Protein AF-A0A940BLK2-F1 (afdb_monomer_lite)

Secondary structure (DSSP, 8-state):
--------HHHHHHHHHHHHHHHHHHHHHHHHHHHHHHHHHHHH--S---HHHHHHHHHHHHHHHHHHHHHHHHHHHHHHHHHHHHHHHHHHHHHHHHHHHHHHHHHHHHHHHHHHHHHHHHHHHHHHHHHHHHHHHHHHHHS-TTS------SS--GGGS-HHHHHHHHHHHHHHHHT----HHHHHHHHTTHHHHHHHHHHHH-TTTEEEEEETTEEEEEEE-TTTSPPHHHHHHHHHHTTTTTHHHHHHHHHHHT-----

Foldseek 3Di:
DDDPPPDPPVVVVVVVVVVVVVVVVVVVVVVVVVVVVVVVVVVVCPDDDDPVNVVVVVVVVVVVVVVVVVVVVVVVVVVVVVVVVVVVVVVVVVVVVVVVVVVVVVVVVVVVVVVVVVVVVVVVVVVVVVVVVVVVVVVCVVVDVPPPPPVPDQADDPVVDDLLLLLLLLQQLLLQVLVHWRPCVLNCVQPNCVSVVSLVVCCVVCVQAWDWDDDDPTIGTPHHHCVRYPHNVVSVVVCVVVPPRCVVSVVVSCVVSVPPPDD

Structure (mmCIF, N/CA/C/O backbone):
data_AF-A0A940BLK2-F1
#
_entry.id   AF-A0A940BLK2-F1
#
loop_
_atom_site.group_PDB
_atom_site.id
_atom_site.type_symbol
_atom_site.label_atom_id
_atom_site.label_alt_id
_atom_site.label_comp_id
_atom_site.label_asym_id
_atom_site.label_entity_id
_atom_site.label_seq_id
_atom_site.pdbx_PDB_ins_code
_atom_site.Cartn_x
_atom_site.Cartn_y
_atom_site.Cartn_z
_atom_site.occupancy
_atom_site.B_iso_or_equiv
_atom_site.auth_seq_id
_atom_site.auth_comp_id
_atom_site.auth_asym_id
_atom_site.auth_atom_id
_atom_site.pdbx_PDB_model_num
ATOM 1 N N . MET A 1 1 ? -12.070 26.290 -15.978 1.00 39.62 1 MET A N 1
ATOM 2 C CA . MET A 1 1 ? -12.573 25.580 -17.169 1.00 39.62 1 MET A CA 1
ATOM 3 C C . MET A 1 1 ? -11.496 25.720 -18.231 1.00 39.62 1 MET A C 1
ATOM 5 O O . MET A 1 1 ? -11.528 26.654 -19.014 1.00 39.62 1 MET A O 1
ATOM 9 N N . GLU A 1 2 ? -10.324 25.126 -18.013 1.00 44.12 2 GLU A N 1
ATOM 10 C CA . GLU A 1 2 ? -10.028 23.698 -18.237 1.00 44.12 2 GLU A CA 1
ATOM 11 C C . GLU A 1 2 ? -10.386 23.263 -19.654 1.00 44.12 2 GLU A C 1
ATOM 13 O O . GLU A 1 2 ? -11.555 23.107 -19.969 1.00 44.12 2 GLU A O 1
ATOM 18 N N . ASP A 1 3 ? -9.347 23.057 -20.461 1.00 43.91 3 ASP A N 1
ATOM 19 C CA . ASP A 1 3 ? -9.253 21.870 -21.306 1.00 43.91 3 ASP A CA 1
ATOM 20 C C . ASP A 1 3 ? -7.768 21.568 -21.564 1.00 43.91 3 ASP A C 1
ATOM 22 O O . ASP A 1 3 ? -7.178 21.883 -22.600 1.00 43.91 3 ASP A O 1
ATOM 26 N N . GLN A 1 4 ? -7.128 20.961 -20.557 1.00 49.16 4 GLN A N 1
ATOM 27 C CA . GLN A 1 4 ? -5.913 20.181 -20.772 1.00 49.16 4 GLN A CA 1
ATOM 28 C C . GLN A 1 4 ? -6.313 18.917 -21.536 1.00 49.16 4 GLN A C 1
ATOM 30 O O . GLN A 1 4 ? -6.746 17.919 -20.963 1.00 49.16 4 GLN A O 1
ATOM 35 N N . LYS A 1 5 ? -6.163 18.962 -22.860 1.00 48.69 5 LYS A N 1
ATOM 36 C CA . LYS A 1 5 ? -6.298 17.789 -23.719 1.00 48.69 5 LYS A CA 1
ATOM 37 C C . LYS A 1 5 ? -5.150 16.828 -23.405 1.00 48.69 5 LYS A C 1
ATOM 39 O O . LYS A 1 5 ? -4.031 17.009 -23.876 1.00 48.69 5 LYS A O 1
ATOM 44 N N . ALA A 1 6 ? -5.432 15.829 -22.573 1.00 49.53 6 ALA A N 1
ATOM 45 C CA . ALA A 1 6 ? -4.514 14.751 -22.242 1.00 49.53 6 ALA A CA 1
ATOM 46 C C . ALA A 1 6 ? -4.117 13.988 -23.518 1.00 49.53 6 ALA A C 1
ATOM 48 O O . ALA A 1 6 ? -4.892 13.198 -24.063 1.00 49.53 6 ALA A O 1
ATOM 49 N N . THR A 1 7 ? -2.904 14.239 -24.012 1.00 54.88 7 THR A N 1
ATOM 50 C CA . THR A 1 7 ? -2.280 13.448 -25.074 1.00 54.88 7 THR A CA 1
ATOM 51 C C . THR A 1 7 ? -2.080 12.031 -24.546 1.00 54.88 7 THR A C 1
ATOM 53 O O . THR A 1 7 ? -1.343 11.813 -23.582 1.00 54.88 7 THR A O 1
ATOM 56 N N . LYS A 1 8 ? -2.786 11.062 -25.137 1.00 55.56 8 LYS A N 1
ATOM 57 C CA . LYS A 1 8 ? -2.719 9.656 -24.733 1.00 55.56 8 LYS A CA 1
ATOM 58 C C . LYS A 1 8 ? -1.271 9.150 -24.873 1.00 55.56 8 LYS A C 1
ATOM 60 O O . LYS A 1 8 ? -0.656 9.360 -25.918 1.00 55.56 8 LYS A O 1
ATOM 65 N N . PRO A 1 9 ? -0.736 8.406 -23.887 1.00 54.09 9 PRO A N 1
ATOM 66 C CA . PRO A 1 9 ? 0.649 7.910 -23.900 1.00 54.09 9 PRO A CA 1
ATOM 67 C C . PRO A 1 9 ? 0.962 6.961 -25.074 1.00 54.09 9 PRO A C 1
ATOM 69 O O . PRO A 1 9 ? 2.124 6.716 -25.386 1.00 54.09 9 PRO A O 1
ATOM 72 N N . ASN A 1 10 ? -0.069 6.461 -25.761 1.00 56.53 10 ASN A N 1
ATOM 73 C CA . ASN A 1 10 ? 0.050 5.545 -26.893 1.00 56.53 10 ASN A CA 1
ATOM 74 C C . ASN A 1 10 ? 0.378 6.229 -28.229 1.00 56.53 10 ASN A C 1
ATOM 76 O O . ASN A 1 10 ? 0.774 5.531 -29.162 1.00 56.53 10 ASN A O 1
ATOM 80 N N . ASP A 1 11 ? 0.217 7.549 -28.340 1.00 58.41 11 ASP A N 1
ATOM 81 C CA . ASP A 1 11 ? 0.476 8.265 -29.597 1.00 58.41 11 ASP A CA 1
ATOM 82 C C . ASP A 1 11 ? 1.979 8.564 -29.751 1.00 58.41 11 ASP A C 1
ATOM 84 O O . ASP A 1 11 ? 2.569 8.258 -30.783 1.00 58.41 11 ASP A O 1
ATOM 88 N N . CYS A 1 12 ? 2.650 8.955 -28.661 1.00 55.97 12 CYS A N 1
ATOM 89 C CA . CYS A 1 12 ? 4.102 9.182 -28.631 1.00 55.97 12 CYS A CA 1
ATOM 90 C C . CYS A 1 12 ? 4.921 7.921 -28.988 1.00 55.97 12 CYS A C 1
ATOM 92 O O . CYS A 1 12 ? 5.907 7.984 -29.723 1.00 55.97 12 CYS A O 1
ATOM 94 N N . VAL A 1 13 ? 4.496 6.740 -28.518 1.00 60.69 13 VAL A N 1
ATOM 95 C CA . VAL A 1 13 ? 5.183 5.467 -28.814 1.00 60.69 13 VAL A CA 1
ATOM 96 C C . VAL A 1 13 ? 5.016 5.062 -30.283 1.00 60.69 13 VAL A C 1
ATOM 98 O O . VAL A 1 13 ? 5.956 4.543 -30.891 1.00 60.69 13 VAL A O 1
ATOM 101 N N . LYS A 1 14 ? 3.843 5.323 -30.875 1.00 60.22 14 LYS A N 1
ATOM 102 C CA . LYS A 1 14 ? 3.586 5.057 -32.297 1.00 60.22 14 LYS A CA 1
ATOM 103 C C . LYS A 1 14 ? 4.424 5.960 -33.193 1.00 60.22 14 LYS A C 1
ATOM 105 O O . LYS A 1 14 ? 4.992 5.459 -34.161 1.00 60.22 14 LYS A O 1
ATOM 110 N N . ASP A 1 15 ? 4.583 7.230 -32.834 1.00 63.38 15 ASP A N 1
ATOM 111 C CA . ASP A 1 15 ? 5.376 8.190 -33.608 1.00 63.38 15 ASP A CA 1
ATOM 112 C C . ASP A 1 15 ? 6.861 7.800 -33.664 1.00 63.38 15 ASP A C 1
ATOM 114 O O . ASP A 1 15 ? 7.472 7.785 -34.736 1.00 63.38 15 ASP A O 1
ATOM 118 N N . VAL A 1 16 ? 7.441 7.370 -32.538 1.00 62.31 16 VAL A N 1
ATOM 119 C CA . VAL A 1 16 ? 8.841 6.906 -32.483 1.00 62.31 16 VAL A CA 1
ATOM 120 C C . VAL A 1 16 ? 9.046 5.625 -33.299 1.00 62.31 16 VAL A C 1
ATOM 122 O O . VAL A 1 16 ? 10.055 5.476 -33.999 1.00 62.31 16 VAL A O 1
ATOM 125 N N . LEU A 1 17 ? 8.086 4.695 -33.247 1.00 62.41 17 LEU A N 1
ATOM 126 C CA . LEU A 1 17 ? 8.144 3.457 -34.024 1.00 62.41 17 LEU A CA 1
ATOM 127 C C . LEU A 1 17 ? 8.005 3.731 -35.531 1.00 62.41 17 LEU A C 1
ATOM 129 O O . LEU A 1 17 ? 8.697 3.111 -36.347 1.00 62.41 17 LEU A O 1
ATOM 133 N N . HIS A 1 18 ? 7.153 4.690 -35.896 1.00 66.50 18 HIS A N 1
ATOM 134 C CA . HIS A 1 18 ? 6.918 5.086 -37.278 1.00 66.50 18 HIS A CA 1
ATOM 135 C C . HIS A 1 18 ? 8.165 5.743 -37.886 1.00 66.50 18 HIS A C 1
ATOM 137 O O . HIS A 1 18 ? 8.602 5.339 -38.962 1.00 66.50 18 HIS A O 1
ATOM 143 N N . ILE A 1 19 ? 8.834 6.647 -37.161 1.00 71.50 19 ILE A N 1
ATOM 144 C CA . ILE A 1 19 ? 10.090 7.281 -37.606 1.00 71.50 19 ILE A CA 1
ATOM 145 C C . ILE A 1 19 ? 11.187 6.236 -37.859 1.00 71.50 19 ILE A C 1
ATOM 147 O O . ILE A 1 19 ? 11.870 6.271 -38.885 1.00 71.50 19 ILE A O 1
ATOM 151 N N . LYS A 1 20 ? 11.341 5.261 -36.953 1.00 73.12 20 LYS A N 1
ATOM 152 C CA . LYS A 1 20 ? 12.364 4.209 -37.079 1.00 73.12 20 LYS A CA 1
ATOM 153 C C . LYS A 1 20 ? 12.099 3.283 -38.272 1.00 73.12 20 LYS A C 1
ATOM 155 O O . LYS A 1 20 ? 13.044 2.823 -38.914 1.00 73.12 20 LYS A O 1
ATOM 160 N N . THR A 1 21 ? 10.827 3.030 -38.575 1.00 78.31 21 THR A N 1
ATOM 161 C CA . THR A 1 21 ? 10.393 2.201 -39.709 1.00 78.31 21 THR A CA 1
ATOM 162 C C . THR A 1 21 ? 10.602 2.928 -41.037 1.00 78.31 21 THR A C 1
ATOM 164 O O . THR A 1 21 ? 11.187 2.361 -41.958 1.00 78.31 21 THR A O 1
ATOM 167 N N . VAL A 1 22 ? 10.230 4.209 -41.103 1.00 81.44 22 VAL A N 1
ATOM 168 C CA . VAL A 1 22 ? 10.444 5.077 -42.270 1.00 81.44 22 VAL A CA 1
ATOM 169 C C . VAL A 1 22 ? 11.941 5.223 -42.579 1.00 81.44 22 VAL A C 1
ATOM 171 O O . VAL A 1 22 ? 12.349 5.063 -43.727 1.00 81.44 22 VAL A O 1
ATOM 174 N N . TYR A 1 23 ? 12.792 5.408 -41.563 1.00 83.81 23 TYR A N 1
ATOM 175 C CA . TYR A 1 23 ? 14.246 5.503 -41.755 1.00 83.81 23 TYR A CA 1
ATOM 176 C C . TYR A 1 23 ? 14.869 4.217 -42.319 1.00 83.81 23 TYR A C 1
ATOM 178 O O . TYR A 1 23 ? 15.659 4.273 -43.263 1.00 83.81 23 TYR A O 1
ATOM 186 N N . ARG A 1 24 ? 14.500 3.042 -41.783 1.00 81.06 24 ARG A N 1
ATOM 187 C CA . ARG A 1 24 ? 14.986 1.755 -42.317 1.00 81.06 24 ARG A CA 1
ATOM 188 C C . ARG A 1 24 ? 14.549 1.547 -43.763 1.00 81.06 24 ARG A C 1
ATOM 190 O O . ARG A 1 24 ? 15.350 1.078 -44.566 1.00 81.06 24 ARG A O 1
ATOM 197 N N . LEU A 1 25 ? 13.312 1.916 -44.092 1.00 84.88 25 LEU A N 1
ATOM 198 C CA . LEU A 1 25 ? 12.783 1.798 -45.447 1.00 84.88 25 LEU A CA 1
ATOM 199 C C . LEU A 1 25 ? 13.547 2.700 -46.430 1.00 84.88 25 LEU A C 1
ATOM 201 O O . LEU A 1 25 ? 13.942 2.237 -47.498 1.00 84.88 25 LEU A O 1
ATOM 205 N N . HIS A 1 26 ? 13.832 3.952 -46.050 1.00 86.81 26 HIS A N 1
ATOM 206 C CA . HIS A 1 26 ? 14.631 4.862 -46.876 1.00 86.81 26 HIS A CA 1
ATOM 207 C C . HIS A 1 26 ? 16.066 4.370 -47.083 1.00 86.81 26 HIS A C 1
ATOM 209 O O . HIS A 1 26 ? 16.572 4.439 -48.200 1.00 86.81 26 HIS A O 1
ATOM 215 N N . LEU A 1 27 ? 16.710 3.825 -46.046 1.00 84.50 27 LEU A N 1
ATOM 216 C CA . LEU A 1 27 ? 18.063 3.277 -46.159 1.00 84.50 27 LEU A CA 1
ATOM 217 C C . LEU A 1 27 ? 18.104 2.088 -47.130 1.00 84.50 27 LEU A C 1
ATOM 219 O O . LEU A 1 27 ? 18.961 2.047 -48.011 1.00 84.50 27 LEU A O 1
ATOM 223 N N . VAL A 1 28 ? 17.147 1.161 -47.023 1.00 90.94 28 VAL A N 1
ATOM 224 C CA . VAL A 1 28 ? 17.034 0.016 -47.943 1.00 90.94 28 VAL A CA 1
ATOM 225 C C . VAL A 1 28 ? 16.798 0.484 -49.382 1.00 90.94 28 VAL A C 1
ATOM 227 O O . VAL A 1 28 ? 17.442 -0.017 -50.301 1.00 90.94 28 VAL A O 1
ATOM 230 N N . TYR A 1 29 ? 15.937 1.484 -49.587 1.00 88.75 29 TYR A N 1
ATOM 231 C CA . TYR A 1 29 ? 15.652 2.030 -50.915 1.00 88.75 29 TYR A CA 1
ATOM 232 C C . TYR A 1 29 ? 16.886 2.678 -51.567 1.00 88.75 29 TYR A C 1
ATOM 234 O O . TYR A 1 29 ? 17.168 2.426 -52.738 1.00 88.75 29 TYR A O 1
ATOM 242 N N . ILE A 1 30 ? 17.669 3.446 -50.800 1.00 89.88 30 ILE A N 1
ATOM 243 C CA . ILE A 1 30 ? 18.919 4.062 -51.277 1.00 89.88 30 ILE A CA 1
ATOM 244 C C . ILE A 1 30 ? 19.935 2.989 -51.692 1.00 89.88 30 ILE A C 1
ATOM 246 O O . ILE A 1 30 ? 20.551 3.106 -52.750 1.00 89.88 30 ILE A O 1
ATOM 250 N N . VAL A 1 31 ? 20.084 1.920 -50.903 1.00 91.44 31 VAL A N 1
ATOM 251 C CA . VAL A 1 31 ? 21.005 0.815 -51.222 1.00 91.44 31 VAL A CA 1
ATOM 252 C C . VAL A 1 31 ? 20.589 0.095 -52.509 1.00 91.44 31 VAL A C 1
ATOM 254 O O . VAL A 1 31 ? 21.440 -0.175 -53.355 1.00 91.44 31 VAL A O 1
ATOM 257 N N . ILE A 1 32 ? 19.290 -0.167 -52.694 1.00 91.12 32 ILE A N 1
ATOM 258 C CA . ILE A 1 32 ? 18.763 -0.807 -53.909 1.00 91.12 32 ILE A CA 1
ATOM 259 C C . ILE A 1 32 ? 19.007 0.075 -55.141 1.00 91.12 32 ILE A C 1
ATOM 261 O O . ILE A 1 32 ? 19.500 -0.424 -56.151 1.00 91.12 32 ILE A O 1
ATOM 265 N N . ILE A 1 33 ? 18.732 1.382 -55.062 1.00 91.31 33 ILE A N 1
ATOM 266 C CA . ILE A 1 33 ? 18.982 2.313 -56.175 1.00 91.31 33 ILE A CA 1
ATOM 267 C C . ILE A 1 33 ? 20.470 2.371 -56.525 1.00 91.31 33 ILE A C 1
ATOM 269 O O . ILE A 1 33 ? 20.818 2.265 -57.701 1.00 91.31 33 ILE A O 1
ATOM 273 N N . CYS A 1 34 ? 21.356 2.492 -55.532 1.00 88.50 34 CYS A N 1
ATOM 274 C CA . CYS A 1 34 ? 22.802 2.471 -55.762 1.00 88.50 34 CYS A CA 1
ATOM 275 C C . CYS A 1 34 ? 23.255 1.169 -56.441 1.00 88.50 34 CYS A C 1
ATOM 277 O O . CYS A 1 34 ? 24.069 1.211 -57.364 1.00 88.50 34 CYS A O 1
ATOM 279 N N . GLY A 1 35 ? 22.698 0.023 -56.033 1.00 89.62 35 GLY A N 1
ATOM 280 C CA . GLY A 1 35 ? 22.955 -1.269 -56.670 1.00 89.62 35 GLY A CA 1
ATOM 281 C C . GLY A 1 35 ? 22.501 -1.315 -58.132 1.00 89.62 35 GLY A C 1
ATOM 282 O O . GLY A 1 35 ? 23.262 -1.749 -58.995 1.00 89.62 35 GLY A O 1
ATOM 283 N N . ILE A 1 36 ? 21.303 -0.805 -58.435 1.00 91.00 36 ILE A N 1
ATOM 284 C CA . ILE A 1 36 ? 20.781 -0.724 -59.810 1.00 91.00 36 ILE A CA 1
ATOM 285 C C . ILE A 1 36 ? 21.672 0.175 -60.676 1.00 91.00 36 ILE A C 1
ATOM 287 O O . ILE A 1 36 ? 22.030 -0.212 -61.784 1.00 91.00 36 ILE A O 1
ATOM 291 N N . ILE A 1 37 ? 22.087 1.342 -60.171 1.00 89.50 37 ILE A N 1
ATOM 292 C CA . ILE A 1 37 ? 22.984 2.260 -60.893 1.00 89.50 37 ILE A CA 1
ATOM 293 C C . ILE A 1 37 ? 24.330 1.585 -61.186 1.00 89.50 37 ILE A C 1
ATOM 295 O O . ILE A 1 37 ? 24.835 1.692 -62.305 1.00 89.50 37 ILE A O 1
ATOM 299 N N . MET A 1 38 ? 24.895 0.852 -60.221 1.00 85.81 38 MET A N 1
ATOM 300 C CA . MET A 1 38 ? 26.142 0.108 -60.412 1.00 85.81 38 MET A CA 1
ATOM 301 C C . MET A 1 38 ? 25.998 -0.945 -61.523 1.00 85.81 38 MET A C 1
ATOM 303 O O . MET A 1 38 ? 26.833 -0.991 -62.425 1.00 85.81 38 MET A O 1
ATOM 307 N N . ILE A 1 39 ? 24.915 -1.730 -61.514 1.00 87.12 39 ILE A N 1
ATOM 308 C CA . ILE A 1 39 ? 24.627 -2.743 -62.545 1.00 87.12 39 ILE A CA 1
ATOM 309 C C . ILE A 1 39 ? 24.447 -2.089 -63.921 1.00 87.12 39 ILE A C 1
ATOM 311 O O . ILE A 1 39 ? 25.067 -2.523 -64.889 1.00 87.12 39 ILE A O 1
ATOM 315 N N . CYS A 1 40 ? 23.672 -1.004 -64.015 1.00 83.19 40 CYS A N 1
ATOM 316 C CA . CYS A 1 40 ? 23.494 -0.257 -65.261 1.00 83.19 40 CYS A CA 1
ATOM 317 C C . CYS A 1 40 ? 24.827 0.281 -65.802 1.00 83.19 40 CYS A C 1
ATOM 319 O O . CYS A 1 40 ? 25.088 0.185 -66.999 1.00 83.19 40 CYS A O 1
ATOM 321 N N . THR A 1 41 ? 25.698 0.795 -64.930 1.00 79.88 41 THR A N 1
ATOM 322 C CA . THR A 1 41 ? 27.024 1.298 -65.324 1.00 79.88 41 THR A CA 1
ATOM 323 C C . THR A 1 41 ? 27.907 0.170 -65.869 1.00 79.88 41 THR A C 1
ATOM 325 O O . THR A 1 41 ? 28.573 0.347 -66.887 1.00 79.88 41 THR A O 1
ATOM 328 N N . LEU A 1 42 ? 27.860 -1.016 -65.252 1.00 77.12 42 LEU A N 1
ATOM 329 C CA . LEU A 1 42 ? 28.578 -2.204 -65.726 1.00 77.12 42 LEU 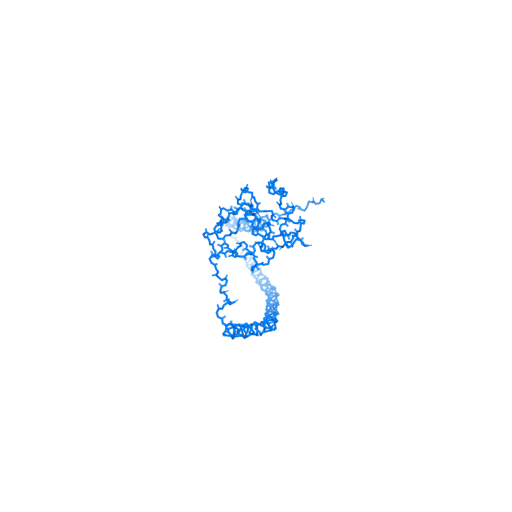A CA 1
ATOM 330 C C . LEU A 1 42 ? 28.045 -2.721 -67.072 1.00 77.12 42 LEU A C 1
ATOM 332 O O . LEU A 1 42 ? 28.829 -3.173 -67.902 1.00 77.12 42 LEU A O 1
ATOM 336 N N . CYS A 1 43 ? 26.736 -2.627 -67.325 1.00 79.31 43 CYS A N 1
ATOM 337 C CA . CYS A 1 43 ? 26.138 -3.034 -68.600 1.00 79.31 43 CYS A CA 1
ATOM 338 C C . CYS A 1 43 ? 26.411 -2.045 -69.751 1.00 79.31 43 CYS A C 1
ATOM 340 O O . CYS A 1 43 ? 26.480 -2.463 -70.906 1.00 79.31 43 CYS A O 1
ATOM 342 N N . VAL A 1 44 ? 26.552 -0.744 -69.459 1.00 76.44 44 VAL A N 1
ATOM 343 C CA . VAL A 1 44 ? 26.685 0.330 -70.468 1.00 76.44 44 VAL A CA 1
ATOM 344 C C . VAL A 1 44 ? 28.133 0.575 -70.911 1.00 76.44 44 VAL A C 1
ATOM 346 O O . VAL A 1 44 ? 28.344 1.119 -71.994 1.00 76.44 44 VAL A O 1
ATOM 349 N N . ILE A 1 45 ? 29.140 0.119 -70.153 1.00 72.50 45 ILE A N 1
ATOM 350 C CA . ILE A 1 45 ? 30.567 0.256 -70.508 1.00 72.50 45 ILE A CA 1
ATOM 351 C C . ILE A 1 45 ? 31.162 -1.100 -70.959 1.00 72.50 45 ILE A C 1
ATOM 353 O O . ILE A 1 45 ? 32.015 -1.657 -70.271 1.00 72.50 45 ILE A O 1
ATOM 357 N N . PRO A 1 46 ? 30.772 -1.683 -72.112 1.00 58.28 46 PRO A N 1
ATOM 358 C CA . PRO A 1 46 ? 31.329 -2.959 -72.558 1.00 58.28 46 PRO A CA 1
ATOM 359 C C . PRO A 1 46 ? 32.638 -2.831 -73.363 1.00 58.28 46 PRO A C 1
ATOM 361 O O . PRO A 1 46 ? 33.033 -3.800 -74.009 1.00 58.28 46 PRO A O 1
ATOM 364 N N . ARG A 1 47 ? 33.330 -1.678 -73.397 1.00 58.00 47 ARG A N 1
ATOM 365 C CA . ARG A 1 47 ? 34.551 -1.524 -74.218 1.00 58.00 47 ARG A CA 1
ATOM 366 C C . ARG A 1 47 ? 35.651 -0.691 -73.559 1.00 58.00 47 ARG A C 1
ATOM 368 O O . ARG A 1 47 ? 35.432 0.460 -73.208 1.00 58.00 47 ARG A O 1
ATOM 375 N N . CYS A 1 48 ? 36.820 -1.330 -73.451 1.00 59.75 48 CYS A N 1
ATOM 376 C CA . CYS A 1 48 ? 38.161 -0.829 -73.138 1.00 59.75 48 CYS A CA 1
ATOM 377 C C . CYS A 1 48 ? 38.236 0.578 -72.533 1.00 59.75 48 CYS A C 1
ATOM 379 O O . CYS A 1 48 ? 38.394 1.573 -73.239 1.00 59.75 48 CYS A O 1
ATOM 381 N N . VAL A 1 49 ? 38.217 0.635 -71.203 1.00 69.75 49 VAL A N 1
ATOM 382 C CA . VAL A 1 49 ? 38.689 1.808 -70.465 1.00 69.75 49 VAL A CA 1
ATOM 383 C C . VAL A 1 49 ? 40.195 1.946 -70.709 1.00 69.75 49 VAL A C 1
ATOM 385 O O . VAL A 1 49 ? 40.927 0.963 -70.602 1.00 69.75 49 VAL A O 1
ATOM 388 N N . SER A 1 50 ? 40.662 3.148 -71.057 1.00 81.00 50 SER A N 1
ATOM 389 C CA . SER A 1 50 ? 42.101 3.428 -71.167 1.00 81.00 50 SER A CA 1
ATOM 390 C C . SER A 1 50 ? 42.803 3.111 -69.840 1.00 81.00 50 SER A C 1
ATOM 392 O O . SER A 1 50 ? 42.261 3.409 -68.771 1.00 81.00 50 SER A O 1
ATOM 394 N N . ASN A 1 51 ? 44.019 2.554 -69.899 1.00 81.19 51 ASN A N 1
ATOM 395 C CA . ASN A 1 51 ? 44.832 2.264 -68.710 1.00 81.19 51 ASN A CA 1
ATOM 396 C C . ASN A 1 51 ? 45.014 3.504 -67.816 1.00 81.19 51 ASN A C 1
ATOM 398 O O . ASN A 1 51 ? 45.005 3.382 -66.593 1.00 81.19 51 ASN A O 1
ATOM 402 N N . GLU A 1 52 ? 45.100 4.698 -68.406 1.00 84.62 52 GLU A N 1
ATOM 403 C CA . GLU A 1 52 ? 45.221 5.962 -67.667 1.00 84.62 52 GLU A CA 1
ATOM 404 C C . GLU A 1 52 ? 43.949 6.295 -66.871 1.00 84.62 52 GLU A C 1
ATOM 406 O O . GLU A 1 52 ? 44.011 6.688 -65.707 1.00 84.62 52 GLU A O 1
ATOM 411 N N . ALA A 1 53 ? 42.770 6.077 -67.461 1.00 82.38 53 ALA A N 1
ATOM 412 C CA . ALA A 1 53 ? 41.493 6.309 -66.789 1.00 82.38 53 ALA A CA 1
ATOM 413 C C . ALA A 1 53 ? 41.271 5.315 -65.635 1.00 82.38 53 ALA A C 1
ATOM 415 O O . ALA A 1 53 ? 40.771 5.695 -64.576 1.00 82.38 53 ALA A O 1
ATOM 416 N N . PHE A 1 54 ? 41.693 4.058 -65.810 1.00 83.69 54 PHE A N 1
ATOM 417 C CA . PHE A 1 54 ? 41.614 3.038 -64.764 1.00 83.69 54 PHE A CA 1
ATOM 418 C C . PHE A 1 54 ? 42.561 3.325 -63.586 1.00 83.69 54 PHE A C 1
ATOM 420 O O . PHE A 1 54 ? 42.176 3.153 -62.426 1.00 83.69 54 PHE A O 1
ATOM 427 N N . GLN A 1 55 ? 43.776 3.810 -63.861 1.00 87.12 55 GLN A N 1
ATOM 428 C CA . GLN A 1 55 ? 44.718 4.232 -62.820 1.00 87.12 55 GLN A CA 1
ATOM 429 C C . GLN A 1 55 ? 44.196 5.440 -62.033 1.00 87.12 55 GLN A C 1
ATOM 431 O O . GLN A 1 55 ? 44.227 5.418 -60.802 1.00 87.12 55 GLN A O 1
ATOM 436 N N . ASN A 1 56 ? 43.628 6.439 -62.715 1.00 88.94 56 ASN A N 1
ATOM 437 C CA . ASN A 1 56 ? 43.016 7.600 -62.062 1.00 88.94 56 ASN A CA 1
ATOM 438 C C . ASN A 1 56 ? 41.818 7.208 -61.180 1.00 88.94 56 ASN A C 1
ATOM 440 O O . ASN A 1 56 ? 41.680 7.710 -60.064 1.00 88.94 56 ASN A O 1
ATOM 444 N N . PHE A 1 57 ? 40.978 6.274 -61.639 1.00 87.38 57 PHE A N 1
ATOM 445 C CA . PHE A 1 57 ? 39.858 5.755 -60.850 1.00 87.38 57 PHE A CA 1
ATOM 446 C C . PHE A 1 57 ? 40.331 4.975 -59.615 1.00 87.38 57 PHE A C 1
ATOM 448 O O . PHE A 1 57 ? 39.830 5.192 -58.511 1.00 87.38 57 PHE A O 1
ATOM 455 N N . SER A 1 58 ? 41.335 4.111 -59.784 1.00 88.56 58 SER A N 1
ATOM 456 C CA . SER A 1 58 ? 41.915 3.332 -58.685 1.00 88.56 58 SER A CA 1
ATOM 457 C C . SER A 1 58 ? 42.534 4.245 -57.623 1.00 88.56 58 SER A C 1
ATOM 459 O O . SER A 1 58 ? 42.277 4.067 -56.434 1.00 88.56 58 SER A O 1
ATOM 461 N N . PHE A 1 59 ? 43.267 5.280 -58.045 1.00 91.12 59 PHE A N 1
ATOM 462 C CA . PHE A 1 59 ? 43.851 6.278 -57.148 1.00 91.12 59 PHE A CA 1
ATOM 463 C C . PHE A 1 59 ? 42.782 7.071 -56.381 1.00 91.12 59 PHE A C 1
ATOM 465 O O . PHE A 1 59 ? 42.871 7.214 -55.159 1.00 91.12 59 PHE A O 1
ATOM 472 N N . ALA A 1 60 ? 41.726 7.521 -57.069 1.00 93.12 60 ALA A N 1
ATOM 473 C CA . ALA A 1 60 ? 40.601 8.200 -56.430 1.00 93.12 60 ALA A CA 1
ATOM 474 C C . ALA A 1 60 ? 39.911 7.299 -55.389 1.00 93.12 60 ALA A C 1
ATOM 476 O O . ALA A 1 60 ? 39.627 7.745 -54.276 1.00 93.12 60 ALA A O 1
ATOM 477 N N . SER A 1 61 ? 39.710 6.016 -55.708 1.00 92.06 61 SER A N 1
ATOM 478 C CA . SER A 1 61 ? 39.133 5.040 -54.778 1.00 92.06 61 SER A CA 1
ATOM 479 C C . SER A 1 61 ? 40.005 4.828 -53.535 1.00 92.06 61 SER A C 1
ATOM 481 O O . SER A 1 61 ? 39.472 4.701 -52.431 1.00 92.06 61 SER A O 1
ATOM 483 N N . THR A 1 62 ? 41.336 4.826 -53.672 1.00 94.56 62 THR A N 1
ATOM 484 C CA . THR A 1 62 ? 42.258 4.739 -52.528 1.00 94.56 62 THR A CA 1
ATOM 485 C C . THR A 1 62 ? 42.132 5.953 -51.607 1.00 94.56 62 THR A C 1
ATOM 487 O O . THR A 1 62 ? 42.027 5.783 -50.393 1.00 94.56 62 THR A O 1
ATOM 490 N N . ILE A 1 63 ? 42.070 7.172 -52.158 1.00 94.06 63 ILE A N 1
ATOM 491 C CA . ILE A 1 63 ? 41.890 8.397 -51.358 1.00 94.06 63 ILE A CA 1
ATOM 492 C C . ILE A 1 63 ? 40.552 8.365 -50.615 1.00 94.06 63 ILE A C 1
ATOM 494 O O . ILE A 1 63 ? 40.517 8.610 -49.410 1.00 94.06 63 ILE A O 1
ATOM 498 N N . VAL A 1 64 ? 39.457 8.015 -51.300 1.00 95.38 64 VAL A N 1
ATOM 499 C CA . VAL A 1 64 ? 38.127 7.912 -50.675 1.00 95.38 64 VAL A CA 1
ATOM 500 C C . VAL A 1 64 ? 38.133 6.884 -49.541 1.00 95.38 64 VAL A C 1
ATOM 502 O O . VAL A 1 64 ? 37.580 7.152 -48.476 1.00 95.38 64 VAL A O 1
ATOM 505 N N . SER A 1 65 ? 38.813 5.746 -49.715 1.00 95.50 65 SER A N 1
ATOM 506 C CA . SER A 1 65 ? 38.949 4.735 -48.660 1.00 95.50 65 SER A CA 1
ATOM 507 C C . SER A 1 65 ? 39.697 5.261 -47.432 1.00 95.50 65 SER A C 1
ATOM 509 O O . SER A 1 65 ? 39.286 4.984 -46.306 1.00 95.50 65 SER A O 1
ATOM 511 N N . ILE A 1 66 ? 40.773 6.031 -47.627 1.00 95.06 66 ILE A N 1
ATOM 512 C CA . ILE A 1 66 ? 41.524 6.649 -46.523 1.00 95.06 66 ILE A CA 1
ATOM 513 C C . ILE A 1 66 ? 40.639 7.664 -45.789 1.00 95.06 66 ILE A C 1
ATOM 515 O O . ILE A 1 66 ? 40.567 7.650 -44.562 1.00 95.06 66 ILE A O 1
ATOM 519 N N . VAL A 1 67 ? 39.916 8.511 -46.526 1.00 96.12 67 VAL A N 1
ATOM 520 C CA . VAL A 1 67 ? 39.026 9.523 -45.939 1.00 96.12 67 VAL A CA 1
ATOM 521 C C . VAL A 1 67 ? 37.895 8.872 -45.138 1.00 96.12 67 VAL A C 1
ATOM 523 O O . VAL A 1 67 ? 37.648 9.275 -44.001 1.00 96.12 67 VAL A O 1
ATOM 526 N N . LEU A 1 68 ? 37.241 7.836 -45.675 1.00 91.19 68 LEU A N 1
ATOM 527 C CA . LEU A 1 68 ? 36.194 7.103 -44.954 1.00 91.19 68 LEU A CA 1
ATOM 528 C C . LEU A 1 68 ? 36.729 6.428 -43.685 1.00 91.19 68 LEU A C 1
ATOM 530 O O . LEU A 1 68 ? 36.057 6.459 -42.653 1.00 91.19 68 LEU A O 1
ATOM 534 N N . ALA A 1 69 ? 37.947 5.878 -43.726 1.00 95.75 69 ALA A N 1
ATOM 535 C CA . ALA A 1 69 ? 38.593 5.312 -42.544 1.00 95.75 69 ALA A CA 1
ATOM 536 C C . ALA A 1 69 ? 38.834 6.378 -41.462 1.00 95.75 69 ALA A C 1
ATOM 538 O O . ALA A 1 69 ? 38.511 6.154 -40.296 1.00 95.75 69 ALA A O 1
ATOM 539 N N . VAL A 1 70 ? 39.320 7.566 -41.837 1.00 96.44 70 VAL A N 1
ATOM 540 C CA . VAL A 1 70 ? 39.522 8.681 -40.896 1.00 96.44 70 VAL A CA 1
ATOM 541 C C . VAL A 1 70 ? 38.196 9.138 -40.286 1.00 96.44 70 VAL A C 1
ATOM 543 O O . VAL A 1 70 ? 38.110 9.282 -39.067 1.00 96.44 70 VAL A O 1
ATOM 546 N N . VAL A 1 71 ? 37.144 9.310 -41.093 1.00 93.81 71 VAL A N 1
ATOM 547 C CA . VAL A 1 71 ? 35.808 9.683 -40.594 1.00 93.81 71 VAL A CA 1
ATOM 548 C C . VAL A 1 71 ? 35.272 8.629 -39.624 1.00 93.81 71 VAL A C 1
ATOM 550 O O . VAL A 1 71 ? 34.735 8.985 -38.576 1.00 93.81 71 VAL A O 1
ATOM 553 N N . SER A 1 72 ? 35.471 7.342 -39.919 1.00 91.44 72 SER A N 1
ATOM 554 C CA . SER A 1 72 ? 35.084 6.246 -39.025 1.00 91.44 72 SER A CA 1
ATOM 555 C C . SER A 1 72 ? 35.829 6.301 -37.690 1.00 91.44 72 SER A C 1
ATOM 557 O O . SER A 1 72 ? 35.211 6.139 -36.637 1.00 91.44 72 SER A O 1
ATOM 559 N N . ILE A 1 73 ? 37.140 6.562 -37.708 1.00 93.38 73 ILE A N 1
ATOM 560 C CA . ILE A 1 73 ? 37.950 6.696 -36.489 1.00 93.38 73 ILE A CA 1
ATOM 561 C C . ILE A 1 73 ? 37.486 7.908 -35.670 1.00 93.38 73 ILE A C 1
ATOM 563 O O . ILE A 1 73 ? 37.220 7.771 -34.477 1.00 93.38 73 ILE A O 1
ATOM 567 N N . VAL A 1 74 ? 37.320 9.080 -36.294 1.00 92.00 74 VAL A N 1
ATOM 568 C CA . VAL A 1 74 ? 36.859 10.304 -35.614 1.00 92.00 74 VAL A CA 1
ATOM 569 C C . VAL A 1 74 ? 35.471 10.107 -35.009 1.00 92.00 74 VAL A C 1
ATOM 571 O O . VAL A 1 74 ? 35.254 10.444 -33.846 1.00 92.00 74 VAL A O 1
ATOM 574 N N . TYR A 1 75 ? 34.537 9.517 -35.758 1.00 86.94 75 TYR A N 1
ATOM 575 C CA . TYR A 1 75 ? 33.194 9.237 -35.257 1.00 86.94 75 TYR A CA 1
ATOM 576 C C . TYR A 1 75 ? 33.213 8.226 -34.105 1.00 86.94 75 TYR A C 1
ATOM 578 O O . TYR A 1 75 ? 32.497 8.411 -33.124 1.00 86.94 75 TYR A O 1
ATOM 586 N N . SER A 1 76 ? 34.071 7.202 -34.169 1.00 81.94 76 SER A N 1
ATOM 587 C CA . SER A 1 76 ? 34.264 6.245 -33.074 1.00 81.94 76 SER A CA 1
ATOM 588 C C . SER A 1 76 ? 34.794 6.924 -31.809 1.00 81.94 76 SER A C 1
ATOM 590 O O . SER A 1 76 ? 34.305 6.644 -30.716 1.00 81.94 76 SER A O 1
ATOM 592 N N . LEU A 1 77 ? 35.752 7.846 -31.936 1.00 83.94 77 LEU A N 1
ATOM 593 C CA . LEU A 1 77 ? 36.285 8.610 -30.804 1.00 83.94 77 LEU A CA 1
ATOM 594 C C . LEU A 1 77 ? 35.238 9.567 -30.222 1.00 83.94 77 LEU A C 1
ATOM 596 O O . LEU A 1 77 ? 35.069 9.639 -29.004 1.00 83.94 77 LEU A O 1
ATOM 600 N N . TRP A 1 78 ? 34.481 10.256 -31.077 1.00 80.31 78 TRP A N 1
ATOM 601 C CA . TRP A 1 78 ? 33.443 11.190 -30.640 1.00 80.31 78 TRP A CA 1
ATOM 602 C C . TRP A 1 78 ? 32.241 10.471 -30.005 1.00 80.31 78 TRP A C 1
ATOM 604 O O . TRP A 1 78 ? 31.707 10.904 -28.981 1.00 80.31 78 TRP A O 1
ATOM 614 N N . SER A 1 79 ? 31.860 9.312 -30.548 1.00 70.88 79 SER A N 1
ATOM 615 C CA . SER A 1 79 ? 30.878 8.407 -29.941 1.00 70.88 79 SER A CA 1
ATOM 616 C C . SER A 1 79 ? 31.387 7.835 -28.613 1.00 70.88 79 SER A C 1
ATOM 618 O O . SER A 1 79 ? 30.624 7.746 -27.650 1.00 70.88 79 SER A O 1
ATOM 620 N N . GLY A 1 80 ? 32.682 7.520 -28.520 1.00 64.50 80 GLY A N 1
ATOM 621 C CA . GLY A 1 80 ? 33.338 7.129 -27.271 1.00 64.50 80 GLY A CA 1
ATOM 622 C C . GLY A 1 80 ? 33.239 8.209 -26.188 1.00 64.50 80 GLY A C 1
ATOM 623 O O . GLY A 1 80 ? 32.910 7.905 -25.044 1.00 64.50 80 GLY A O 1
ATOM 624 N N . GLN A 1 81 ? 33.394 9.490 -26.539 1.00 63.28 81 GLN A N 1
ATOM 625 C CA . GLN A 1 81 ? 33.204 10.599 -25.592 1.00 63.28 81 GLN A CA 1
ATOM 626 C C . GLN A 1 81 ? 31.750 10.748 -25.108 1.00 63.28 81 GLN A C 1
ATOM 628 O O . GLN A 1 81 ? 31.527 11.029 -23.931 1.00 63.28 81 GLN A O 1
ATOM 633 N N . LYS A 1 82 ? 30.744 10.489 -25.958 1.00 57.00 82 LYS A N 1
ATOM 634 C CA . LYS A 1 82 ? 29.334 10.401 -25.517 1.00 57.00 82 LYS A CA 1
ATOM 635 C C . LYS A 1 82 ? 29.084 9.235 -24.551 1.00 57.00 82 LYS A C 1
ATOM 637 O O . LYS A 1 82 ? 28.174 9.328 -23.727 1.00 57.00 82 LYS A O 1
ATOM 642 N N . SER A 1 83 ? 29.882 8.168 -24.618 1.00 52.09 83 SER A N 1
ATOM 643 C CA . SER A 1 83 ? 29.847 7.063 -23.651 1.00 52.09 83 SER A CA 1
ATOM 644 C C . SER A 1 83 ? 30.378 7.484 -22.276 1.00 52.09 83 SER A C 1
ATOM 646 O O . SER A 1 83 ? 29.805 7.091 -21.265 1.00 52.09 83 SER A O 1
ATOM 648 N N . ASN A 1 84 ? 31.396 8.353 -22.205 1.00 58.09 84 ASN A N 1
ATOM 649 C CA . ASN A 1 84 ? 31.898 8.892 -20.929 1.00 58.09 84 ASN A CA 1
ATOM 650 C C . ASN A 1 84 ? 30.838 9.683 -20.147 1.00 58.09 84 ASN A C 1
ATOM 652 O O . ASN A 1 84 ? 30.770 9.575 -18.925 1.00 58.09 84 ASN A O 1
ATOM 656 N N . ASN A 1 85 ? 29.953 10.404 -20.839 1.00 60.34 85 ASN A N 1
ATOM 657 C CA . ASN A 1 85 ? 28.829 11.093 -20.195 1.00 60.34 85 ASN A CA 1
ATOM 658 C C . ASN A 1 85 ? 27.749 10.131 -19.657 1.00 60.34 85 ASN A C 1
ATOM 660 O O . ASN A 1 85 ? 26.953 10.516 -18.804 1.00 60.34 85 ASN A O 1
ATOM 664 N N . GLN A 1 86 ? 27.707 8.878 -20.123 1.00 52.16 86 GLN A N 1
ATOM 665 C CA . GLN A 1 86 ? 26.847 7.843 -19.536 1.00 52.16 86 GLN A CA 1
ATOM 666 C C . GLN A 1 86 ? 27.486 7.229 -18.285 1.00 52.16 86 GLN A C 1
ATOM 668 O O . GLN A 1 86 ? 26.773 6.957 -17.324 1.00 52.16 86 GLN A O 1
ATOM 673 N N . TYR A 1 87 ? 28.816 7.105 -18.234 1.00 58.47 87 TYR A N 1
ATOM 674 C CA . TYR A 1 87 ? 29.530 6.678 -17.024 1.00 58.47 87 TYR A CA 1
ATOM 675 C C . TYR A 1 87 ? 29.402 7.685 -15.874 1.00 58.47 87 TYR A C 1
ATOM 677 O O . TYR A 1 87 ? 29.198 7.280 -14.733 1.00 58.47 87 TYR A O 1
ATOM 685 N N . THR A 1 88 ? 29.424 8.993 -16.153 1.00 60.28 88 THR A N 1
ATOM 686 C CA . THR A 1 88 ? 29.120 10.013 -15.131 1.00 60.28 88 THR A CA 1
ATOM 687 C C . THR A 1 88 ? 27.654 9.972 -14.693 1.00 60.28 88 THR A C 1
ATOM 689 O O . THR A 1 88 ? 27.349 10.228 -13.529 1.00 60.28 88 THR A O 1
ATOM 692 N N . GLY A 1 89 ? 26.737 9.596 -15.591 1.00 64.06 89 GLY A N 1
ATOM 693 C CA . GLY A 1 89 ? 25.351 9.277 -15.247 1.00 64.06 89 GLY A CA 1
ATOM 694 C C . GLY A 1 89 ? 25.245 8.092 -14.280 1.00 64.06 89 GLY A C 1
ATOM 695 O O . GLY A 1 89 ? 24.548 8.196 -13.276 1.00 64.06 89 GLY A O 1
ATOM 696 N N . ILE A 1 90 ? 25.986 7.009 -14.533 1.00 58.38 90 ILE A N 1
ATOM 697 C CA . ILE A 1 90 ? 26.022 5.804 -13.685 1.00 58.38 90 ILE A CA 1
ATOM 698 C C . ILE A 1 90 ? 26.644 6.098 -12.313 1.00 58.38 90 ILE A C 1
ATOM 700 O O . ILE A 1 90 ? 26.045 5.744 -11.304 1.00 58.38 90 ILE A O 1
ATOM 704 N N . ALA A 1 91 ? 27.763 6.824 -12.248 1.00 69.75 91 ALA A N 1
ATOM 705 C CA . ALA A 1 91 ? 28.378 7.226 -10.977 1.00 69.75 91 ALA A CA 1
ATOM 706 C C . ALA A 1 91 ? 27.447 8.117 -10.128 1.00 69.75 91 ALA A C 1
ATOM 708 O O . ALA A 1 91 ? 27.395 8.010 -8.904 1.00 69.75 91 ALA A O 1
ATOM 709 N N . ASN A 1 92 ? 26.650 8.977 -10.772 1.00 71.56 92 ASN A N 1
ATOM 710 C CA . ASN A 1 92 ? 25.633 9.771 -10.080 1.00 71.56 92 ASN A CA 1
ATOM 711 C C . ASN A 1 92 ? 24.437 8.934 -9.606 1.00 71.56 92 ASN A C 1
ATOM 713 O O . ASN A 1 92 ? 23.826 9.275 -8.594 1.00 71.56 92 ASN A O 1
ATOM 717 N N . ILE A 1 93 ? 24.083 7.866 -10.327 1.00 65.62 93 ILE A N 1
ATOM 718 C CA . ILE A 1 93 ? 23.047 6.916 -9.903 1.00 65.62 93 ILE A CA 1
ATOM 719 C C . ILE A 1 93 ? 23.536 6.116 -8.693 1.00 65.62 93 ILE A C 1
ATOM 721 O O . ILE A 1 93 ? 22.803 6.016 -7.717 1.00 65.62 93 ILE A O 1
ATOM 725 N N . GLU A 1 94 ? 24.777 5.629 -8.709 1.00 68.44 94 GLU A N 1
ATOM 726 C CA . GLU A 1 94 ? 25.400 4.934 -7.576 1.00 68.44 94 GLU A CA 1
ATOM 727 C C . GLU A 1 94 ? 25.419 5.815 -6.318 1.00 68.44 94 GLU A C 1
ATOM 729 O O . GLU A 1 94 ? 24.954 5.395 -5.262 1.00 68.44 94 GLU A O 1
ATOM 734 N N . ARG A 1 95 ? 25.811 7.089 -6.453 1.00 77.38 95 ARG A N 1
ATOM 735 C CA . ARG A 1 95 ? 25.785 8.059 -5.345 1.00 77.38 95 ARG A CA 1
ATOM 736 C C . ARG A 1 95 ? 24.374 8.306 -4.797 1.00 77.38 95 ARG A C 1
ATOM 738 O O . ARG A 1 95 ? 24.199 8.418 -3.590 1.00 77.38 95 ARG A O 1
ATOM 745 N N . LYS A 1 96 ? 23.360 8.374 -5.668 1.00 76.62 96 LYS A N 1
ATOM 746 C CA . LYS A 1 96 ? 21.953 8.518 -5.248 1.00 76.62 96 LYS A CA 1
ATOM 747 C C . LYS A 1 96 ? 21.424 7.270 -4.544 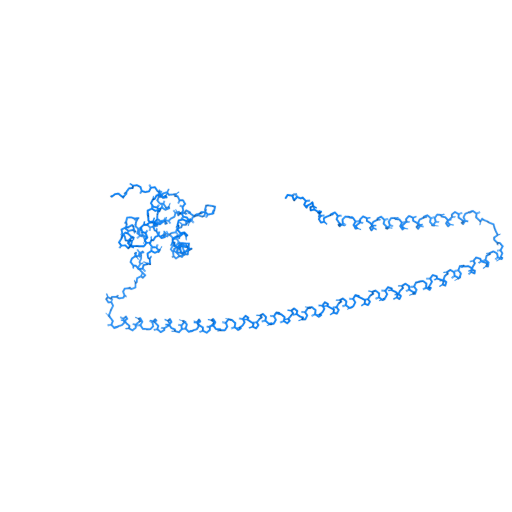1.00 76.62 96 LYS A C 1
ATOM 749 O O . LYS A 1 96 ? 20.617 7.401 -3.630 1.00 76.62 96 LYS A O 1
ATOM 754 N N . ILE A 1 97 ? 21.851 6.083 -4.969 1.00 72.12 97 ILE A N 1
ATOM 755 C CA . ILE A 1 97 ? 21.499 4.822 -4.306 1.00 72.12 97 ILE A CA 1
ATOM 756 C C . ILE A 1 97 ? 22.113 4.786 -2.904 1.00 72.12 97 ILE A C 1
ATOM 758 O O . ILE A 1 97 ? 21.415 4.443 -1.954 1.00 72.12 97 ILE A O 1
ATOM 762 N N . ASP A 1 98 ? 23.370 5.205 -2.759 1.00 80.81 98 ASP A N 1
ATOM 763 C CA . ASP A 1 98 ? 24.050 5.250 -1.462 1.00 80.81 98 ASP A CA 1
ATOM 764 C C . ASP A 1 98 ? 23.399 6.269 -0.502 1.00 80.81 98 ASP A C 1
ATOM 766 O O . ASP A 1 98 ? 23.113 5.954 0.654 1.00 80.81 98 ASP A O 1
ATOM 770 N N . GLU A 1 99 ? 23.024 7.455 -1.001 1.00 80.62 99 GLU A N 1
ATOM 771 C CA . GLU A 1 99 ? 22.236 8.444 -0.243 1.00 80.62 99 GLU A CA 1
ATOM 772 C C . GLU A 1 99 ? 20.862 7.891 0.190 1.00 80.62 99 GLU A C 1
ATOM 774 O O . GLU A 1 99 ? 20.419 8.122 1.318 1.00 80.62 99 GLU A O 1
ATOM 779 N N . GLN A 1 100 ? 20.178 7.132 -0.675 1.00 74.62 100 GLN A N 1
ATOM 780 C CA . GLN A 1 100 ? 18.895 6.506 -0.338 1.00 74.62 100 GLN A CA 1
ATOM 781 C C . GLN A 1 100 ? 19.041 5.375 0.688 1.00 74.62 100 GLN A C 1
ATOM 783 O O . GLN A 1 100 ? 18.201 5.258 1.581 1.00 74.62 100 GLN A O 1
ATOM 788 N N . LEU A 1 101 ? 20.105 4.573 0.604 1.00 73.38 101 LEU A N 1
ATOM 789 C CA . LEU A 1 101 ? 20.411 3.527 1.583 1.00 73.38 101 LEU A CA 1
ATOM 790 C C . LEU A 1 101 ? 20.737 4.116 2.961 1.00 73.38 101 LEU A C 1
ATOM 792 O O . LEU A 1 101 ? 20.237 3.615 3.969 1.00 73.38 101 LEU A O 1
ATOM 796 N N . GLN A 1 102 ? 21.484 5.222 3.018 1.00 78.88 102 GLN A N 1
ATOM 797 C CA . GLN A 1 102 ? 21.694 5.963 4.267 1.00 78.88 102 GLN A CA 1
ATOM 798 C C . GLN A 1 102 ? 20.377 6.520 4.825 1.00 78.88 102 GLN A C 1
ATOM 800 O O . GLN A 1 102 ? 20.129 6.431 6.029 1.00 78.88 102 GLN A O 1
ATOM 805 N N . GLY A 1 103 ? 19.490 7.021 3.957 1.00 76.75 103 GLY A N 1
ATOM 806 C CA . GLY A 1 103 ? 18.138 7.429 4.341 1.00 76.75 103 GLY A CA 1
ATOM 807 C C . GLY A 1 103 ? 17.328 6.289 4.968 1.00 76.75 103 GLY A C 1
ATOM 808 O O . GLY A 1 103 ? 16.694 6.487 6.003 1.00 76.75 103 GLY A O 1
ATOM 809 N N . PHE A 1 104 ? 17.390 5.079 4.401 1.00 73.88 104 PHE A N 1
ATOM 810 C CA . PHE A 1 104 ? 16.731 3.900 4.972 1.00 73.88 104 PHE A CA 1
ATOM 811 C C . PHE A 1 104 ? 17.318 3.477 6.318 1.00 73.88 104 PHE A C 1
ATOM 813 O O . PHE A 1 104 ? 16.551 3.191 7.234 1.00 73.88 104 PHE A O 1
ATOM 820 N N . SER A 1 105 ? 18.643 3.508 6.476 1.00 75.69 105 SER A N 1
ATOM 821 C CA . SER A 1 105 ? 19.293 3.231 7.763 1.00 75.69 105 SER A CA 1
ATOM 822 C C . SER A 1 105 ? 18.856 4.227 8.846 1.00 75.69 105 SER A C 1
ATOM 824 O O . SER A 1 105 ? 18.537 3.837 9.969 1.00 75.69 105 SER A O 1
ATOM 826 N N . HIS A 1 106 ? 18.733 5.511 8.499 1.00 77.19 106 HIS A N 1
ATOM 827 C CA . HIS A 1 106 ? 18.266 6.537 9.432 1.00 77.19 106 HIS A CA 1
ATOM 828 C C . HIS A 1 106 ? 16.782 6.365 9.802 1.00 77.19 106 HIS A C 1
ATOM 830 O O . HIS A 1 106 ? 16.375 6.652 10.934 1.00 77.19 106 HIS A O 1
ATOM 836 N N . ILE A 1 107 ? 15.961 5.886 8.863 1.00 74.12 107 ILE A N 1
ATOM 837 C CA . ILE A 1 107 ? 14.559 5.528 9.112 1.00 74.12 107 ILE A CA 1
ATOM 838 C C . ILE A 1 107 ? 14.478 4.310 10.036 1.00 74.12 107 ILE A C 1
ATOM 840 O O . ILE A 1 107 ? 13.716 4.346 10.998 1.00 74.12 107 ILE A O 1
ATOM 844 N N . GLU A 1 108 ? 15.279 3.270 9.801 1.00 75.19 108 GLU A N 1
ATOM 845 C CA . GLU A 1 108 ? 15.354 2.083 10.661 1.00 75.19 108 GLU A CA 1
ATOM 846 C C . GLU A 1 108 ? 15.759 2.457 12.093 1.00 75.19 108 GLU A C 1
ATOM 848 O O . GLU A 1 108 ? 15.093 2.062 13.052 1.00 75.19 108 GLU A O 1
ATOM 853 N N . GLN A 1 109 ? 16.780 3.304 12.245 1.00 81.62 109 GLN A N 1
ATOM 854 C CA . GLN A 1 109 ? 17.199 3.807 13.550 1.00 81.62 109 GLN A CA 1
ATOM 855 C C . GLN A 1 109 ? 16.092 4.632 14.224 1.00 81.62 109 GLN A C 1
ATOM 857 O O . GLN A 1 109 ? 15.786 4.409 15.394 1.00 81.62 109 GLN A O 1
ATOM 862 N N . SER A 1 110 ? 15.419 5.516 13.480 1.00 78.56 110 SER A N 1
AT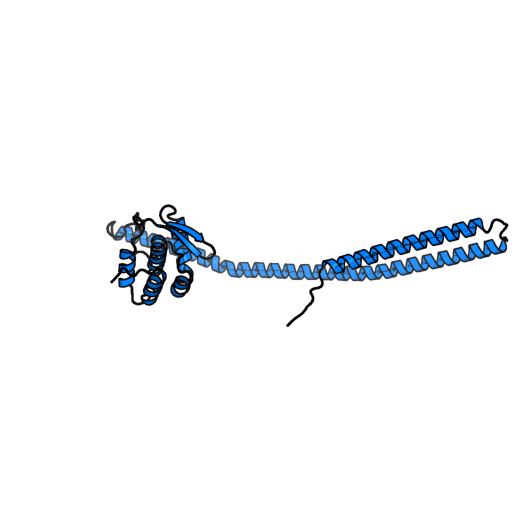OM 863 C CA . SER A 1 110 ? 14.304 6.321 14.007 1.00 78.56 110 SER A CA 1
ATOM 864 C C . SER A 1 110 ? 13.103 5.463 14.418 1.00 78.56 110 SER A C 1
ATOM 866 O O . SER A 1 110 ? 12.409 5.774 15.387 1.00 78.56 110 SER A O 1
ATOM 868 N N . ILE A 1 111 ? 12.838 4.377 13.687 1.00 75.62 111 ILE A N 1
ATOM 869 C CA . ILE A 1 111 ? 11.803 3.392 14.013 1.00 75.62 111 ILE A CA 1
ATOM 870 C C . ILE A 1 111 ? 12.187 2.638 15.289 1.00 75.62 111 ILE A C 1
ATOM 872 O O . ILE A 1 111 ? 11.358 2.519 16.190 1.00 75.62 111 ILE A O 1
ATOM 876 N N . SER A 1 112 ? 13.438 2.191 15.402 1.00 80.00 112 SER A N 1
ATOM 877 C CA . SER A 1 112 ? 13.954 1.491 16.581 1.00 80.00 112 SER A CA 1
ATOM 878 C C . SER A 1 112 ? 13.913 2.373 17.839 1.00 80.00 112 SER A C 1
ATOM 880 O O . SER A 1 112 ? 13.406 1.956 18.883 1.00 80.00 112 SER A O 1
ATOM 882 N N . GLU A 1 113 ? 14.322 3.641 17.726 1.00 85.81 113 GLU A N 1
ATOM 883 C CA . GLU A 1 113 ? 14.243 4.632 18.808 1.00 85.81 113 GLU A CA 1
ATOM 884 C C . GLU A 1 113 ? 12.801 4.926 19.242 1.00 85.81 113 GLU A C 1
ATOM 886 O O . GLU A 1 113 ? 12.545 5.123 20.430 1.00 85.81 113 GLU A O 1
ATOM 891 N N . LYS A 1 114 ? 11.836 4.918 18.312 1.00 78.69 114 LYS A N 1
ATOM 892 C CA . LYS A 1 114 ? 10.410 5.121 18.627 1.00 78.69 114 LYS A CA 1
ATOM 893 C C . LYS A 1 114 ? 9.717 3.863 19.159 1.00 78.69 114 LYS A C 1
ATOM 895 O O . LYS A 1 114 ? 8.791 3.992 19.956 1.00 78.69 114 LYS A O 1
ATOM 900 N N . LEU A 1 115 ? 10.140 2.665 18.756 1.00 74.25 115 LEU A N 1
ATOM 901 C CA . LEU A 1 115 ? 9.538 1.393 19.181 1.00 74.25 115 LEU A CA 1
ATOM 902 C C . LEU A 1 115 ? 10.039 0.909 20.543 1.00 74.25 115 LEU A C 1
ATOM 904 O O . LEU A 1 115 ? 9.246 0.375 21.315 1.00 74.25 115 LEU A O 1
ATOM 908 N N . ASN A 1 116 ? 11.312 1.128 20.880 1.00 82.00 116 ASN A N 1
ATOM 909 C CA . ASN A 1 116 ? 11.865 0.755 22.186 1.00 82.00 116 ASN A CA 1
ATOM 910 C C . ASN A 1 116 ? 11.070 1.294 23.396 1.00 82.00 116 ASN A C 1
ATOM 912 O O . ASN A 1 116 ? 10.756 0.507 24.291 1.00 82.00 116 ASN A O 1
ATOM 916 N N . PRO A 1 117 ? 10.669 2.579 23.460 1.00 82.44 117 PRO A N 1
ATOM 917 C CA . PRO A 1 117 ? 9.868 3.074 24.578 1.00 82.44 117 PRO A CA 1
ATOM 918 C C . PRO A 1 117 ? 8.443 2.509 24.586 1.00 82.44 117 PRO A C 1
ATOM 920 O O . PRO A 1 117 ? 7.853 2.383 25.656 1.00 82.44 117 PRO A O 1
ATOM 923 N N . ILE A 1 118 ? 7.884 2.149 23.425 1.00 78.44 118 ILE A N 1
ATOM 924 C CA . ILE A 1 118 ? 6.568 1.498 23.334 1.00 78.44 118 ILE A CA 1
ATOM 925 C C . ILE A 1 118 ? 6.656 0.076 23.887 1.00 78.44 118 ILE A C 1
ATOM 927 O O . ILE A 1 118 ? 5.809 -0.312 24.685 1.00 78.44 118 ILE A O 1
ATOM 931 N N . LYS A 1 119 ? 7.706 -0.669 23.525 1.00 81.06 119 LYS A N 1
ATOM 932 C CA . LYS A 1 119 ? 7.976 -2.005 24.061 1.00 81.06 119 LYS A CA 1
ATOM 933 C C . LYS A 1 119 ? 8.145 -1.969 25.581 1.00 81.06 119 LYS A C 1
ATOM 935 O O . LYS A 1 119 ? 7.449 -2.694 26.276 1.00 81.06 119 LYS A O 1
ATOM 940 N N . ASN A 1 120 ? 8.956 -1.047 26.100 1.00 82.19 120 ASN A N 1
ATOM 941 C CA . ASN A 1 120 ? 9.144 -0.897 27.546 1.00 82.19 120 ASN A CA 1
ATOM 942 C C . ASN A 1 120 ? 7.839 -0.541 28.278 1.00 82.19 120 ASN A C 1
ATOM 944 O O . ASN A 1 120 ? 7.585 -1.052 29.364 1.00 82.19 120 ASN A O 1
ATOM 948 N N . ARG A 1 121 ? 6.986 0.311 27.689 1.00 83.31 121 ARG A N 1
ATOM 949 C CA . ARG A 1 121 ? 5.656 0.610 28.248 1.00 83.31 121 ARG A CA 1
ATOM 950 C C . ARG A 1 121 ? 4.730 -0.602 28.210 1.00 83.31 121 ARG A C 1
ATOM 952 O O . ARG A 1 121 ? 3.929 -0.764 29.119 1.00 83.31 121 ARG A O 1
ATOM 959 N N . PHE A 1 122 ? 4.820 -1.430 27.174 1.00 76.50 122 PHE A N 1
ATOM 960 C CA . PHE A 1 122 ? 4.030 -2.652 27.055 1.00 76.50 122 PHE A CA 1
ATOM 961 C C . PHE A 1 122 ? 4.457 -3.708 28.084 1.00 76.50 122 PHE A C 1
ATOM 963 O O . PHE A 1 122 ? 3.602 -4.339 28.704 1.00 76.50 122 PHE A O 1
ATOM 970 N N . ASP A 1 123 ? 5.763 -3.846 28.319 1.00 82.38 123 ASP A N 1
ATOM 971 C CA . ASP A 1 123 ? 6.312 -4.729 29.350 1.00 82.38 123 ASP A CA 1
ATOM 972 C C . ASP A 1 123 ? 5.879 -4.262 30.754 1.00 82.38 123 ASP A C 1
ATOM 974 O O . ASP A 1 123 ? 5.364 -5.065 31.530 1.00 82.38 123 ASP A O 1
ATOM 978 N N . GLN A 1 124 ? 5.954 -2.953 31.038 1.00 83.50 124 GLN A N 1
ATOM 979 C CA . GLN A 1 124 ? 5.438 -2.365 32.286 1.00 83.50 124 GLN A CA 1
ATOM 980 C C . GLN A 1 124 ? 3.930 -2.578 32.458 1.00 83.50 124 GLN A C 1
ATOM 982 O O . GLN A 1 124 ? 3.481 -2.968 33.529 1.00 83.50 124 GLN A O 1
ATOM 987 N N . LEU A 1 125 ? 3.139 -2.380 31.399 1.00 78.00 125 LEU A N 1
ATOM 988 C CA . LEU A 1 125 ? 1.692 -2.595 31.444 1.00 78.00 125 LEU A CA 1
ATOM 989 C C . LEU A 1 125 ? 1.347 -4.065 31.719 1.00 78.00 125 LEU A C 1
ATOM 991 O O . LEU A 1 125 ? 0.385 -4.360 32.424 1.00 78.00 125 LEU A O 1
ATOM 995 N N . THR A 1 126 ? 2.137 -4.988 31.166 1.00 80.25 126 THR A N 1
ATOM 996 C CA . THR A 1 126 ? 1.980 -6.427 31.401 1.00 80.25 126 THR A CA 1
ATOM 997 C C . THR A 1 126 ? 2.301 -6.770 32.855 1.00 80.25 126 THR A C 1
ATOM 999 O O . THR A 1 126 ? 1.550 -7.512 33.490 1.00 80.25 126 THR A O 1
ATOM 1002 N N . GLU A 1 127 ? 3.365 -6.191 33.412 1.00 84.88 127 GLU A N 1
ATOM 1003 C CA . GLU A 1 127 ? 3.732 -6.345 34.821 1.00 84.88 127 GLU A CA 1
ATOM 1004 C C . GLU A 1 127 ? 2.642 -5.777 35.750 1.00 84.88 127 GLU A C 1
ATOM 1006 O O . GLU A 1 127 ? 2.132 -6.495 36.615 1.00 84.88 127 GLU A O 1
ATOM 1011 N N . ASP A 1 128 ? 2.171 -4.554 35.499 1.00 80.75 128 ASP A N 1
ATOM 1012 C CA . ASP A 1 128 ? 1.079 -3.916 36.245 1.00 80.75 128 ASP A CA 1
ATOM 1013 C C . ASP A 1 128 ? -0.227 -4.717 36.160 1.00 80.75 128 ASP A C 1
ATOM 1015 O O . ASP A 1 128 ? -0.954 -4.851 37.148 1.00 80.75 128 ASP A O 1
ATOM 1019 N N . GLN A 1 129 ? -0.523 -5.311 35.001 1.00 75.38 129 GLN A N 1
ATOM 1020 C CA . GLN A 1 129 ? -1.682 -6.181 34.825 1.00 75.38 129 GLN A CA 1
ATOM 1021 C C . GLN A 1 129 ? -1.543 -7.470 35.644 1.00 75.38 129 GLN A C 1
ATOM 1023 O O . GLN A 1 129 ? -2.517 -7.912 36.259 1.00 75.38 129 GLN A O 1
ATOM 1028 N N . THR A 1 130 ? -0.355 -8.082 35.682 1.00 81.19 130 THR A N 1
ATOM 1029 C CA . THR A 1 130 ? -0.121 -9.267 36.522 1.00 81.19 130 THR A CA 1
ATOM 1030 C C . THR A 1 130 ? -0.230 -8.944 38.006 1.00 81.19 130 THR A C 1
ATOM 1032 O O . THR A 1 130 ? -0.874 -9.701 38.733 1.00 81.19 130 THR A O 1
ATOM 1035 N N . LYS A 1 131 ? 0.289 -7.789 38.433 1.00 81.56 131 LYS A N 1
ATOM 1036 C CA . LYS A 1 131 ? 0.198 -7.311 39.812 1.00 81.56 131 LYS A CA 1
ATOM 1037 C C . LYS A 1 131 ? -1.244 -7.007 40.216 1.00 81.56 131 LYS A C 1
ATOM 1039 O O . LYS A 1 131 ? -1.723 -7.496 41.236 1.00 81.56 131 LYS A O 1
ATOM 1044 N N . THR A 1 132 ? -1.979 -6.306 39.359 1.00 73.38 132 THR A N 1
ATOM 1045 C CA . THR A 1 132 ? -3.411 -6.042 39.549 1.00 73.38 132 THR A CA 1
ATOM 1046 C C . THR A 1 132 ? -4.195 -7.354 39.631 1.00 73.38 132 THR A C 1
ATOM 1048 O O . THR A 1 132 ? -5.082 -7.512 40.465 1.00 73.38 132 THR A O 1
ATOM 1051 N N . ARG A 1 133 ? -3.853 -8.348 38.801 1.00 75.06 133 ARG A N 1
ATOM 1052 C CA . ARG A 1 133 ? -4.486 -9.673 38.840 1.00 75.06 133 ARG A CA 1
ATOM 1053 C C . ARG A 1 133 ? -4.186 -10.421 40.141 1.00 75.06 133 ARG A C 1
ATOM 1055 O O . ARG A 1 133 ? -5.094 -11.071 40.656 1.00 75.06 133 ARG A O 1
ATOM 1062 N N . SER A 1 134 ? -2.964 -10.334 40.672 1.00 79.06 134 SER A N 1
ATOM 1063 C CA . SER A 1 134 ? -2.631 -10.925 41.974 1.00 79.06 134 SER A CA 1
ATOM 1064 C C . SER A 1 134 ? -3.335 -10.213 43.127 1.00 79.06 134 SER A C 1
ATOM 1066 O O . SER A 1 134 ? -3.896 -10.886 43.982 1.00 79.06 134 SER A O 1
ATOM 1068 N N . GLU A 1 135 ? -3.411 -8.880 43.106 1.00 80.25 135 GLU A N 1
ATOM 1069 C CA . GLU A 1 135 ? -4.130 -8.091 44.117 1.00 80.25 135 GLU A CA 1
ATOM 1070 C C . GLU A 1 135 ? -5.636 -8.399 44.097 1.00 80.25 135 GLU A C 1
ATOM 1072 O O . GLU A 1 135 ? -6.257 -8.562 45.144 1.00 80.25 135 GLU A O 1
ATOM 1077 N N . ILE A 1 136 ? -6.231 -8.580 42.910 1.00 75.06 136 ILE A N 1
ATOM 1078 C CA . ILE A 1 136 ? -7.624 -9.031 42.762 1.00 75.06 136 ILE A CA 1
ATOM 1079 C C . ILE A 1 136 ? -7.815 -10.454 43.306 1.00 75.06 136 ILE A C 1
ATOM 1081 O O . ILE A 1 136 ? -8.848 -10.741 43.911 1.00 75.06 136 ILE A O 1
ATOM 1085 N N . GLN A 1 137 ? -6.856 -11.364 43.104 1.00 76.69 137 GLN A N 1
ATOM 1086 C CA . GLN A 1 137 ? -6.924 -12.719 43.667 1.00 76.69 137 GLN A CA 1
ATOM 1087 C C . GLN A 1 137 ? -6.791 -12.718 45.194 1.00 76.69 137 GLN A C 1
ATOM 1089 O O . GLN A 1 137 ? -7.510 -13.457 45.866 1.00 76.69 137 GLN A O 1
ATOM 1094 N N . GLU A 1 138 ? -5.926 -11.869 45.742 1.00 79.38 138 GLU A N 1
ATOM 1095 C CA . GLU A 1 138 ? -5.754 -11.701 47.183 1.00 79.38 138 GLU A CA 1
ATOM 1096 C C . GLU A 1 138 ? -7.010 -11.088 47.819 1.00 79.38 138 GLU A C 1
ATOM 1098 O O . GLU A 1 138 ? -7.550 -11.645 48.776 1.00 79.38 138 GLU A O 1
ATOM 1103 N N . LEU A 1 139 ? -7.575 -10.038 47.212 1.00 70.62 139 LEU A N 1
ATOM 1104 C CA . LEU A 1 139 ? -8.879 -9.484 47.589 1.00 70.62 139 LEU A CA 1
ATOM 1105 C C . LEU A 1 139 ? -9.988 -10.539 47.516 1.00 70.62 139 LEU A C 1
ATOM 1107 O O . LEU A 1 139 ? -10.801 -10.638 48.432 1.00 70.62 139 LEU A O 1
ATOM 1111 N N . LYS A 1 140 ? -10.004 -11.379 46.474 1.00 66.00 140 LYS A N 1
ATOM 1112 C CA . LYS A 1 140 ? -10.963 -12.487 46.358 1.00 66.00 140 LYS A CA 1
ATOM 1113 C C . LYS A 1 140 ? -10.832 -13.485 47.512 1.00 66.00 140 LYS A C 1
ATOM 1115 O O . LYS A 1 140 ? -11.843 -13.979 48.002 1.00 66.00 140 LYS A O 1
ATOM 1120 N N . SER A 1 141 ? -9.609 -13.763 47.959 1.00 71.00 141 SER A N 1
ATOM 1121 C CA . SER A 1 141 ? -9.363 -14.658 49.094 1.00 71.00 141 SER A CA 1
ATOM 1122 C C . SER A 1 141 ? -9.765 -14.044 50.443 1.00 71.00 141 SER A C 1
ATOM 1124 O O . SER A 1 141 ? -10.276 -14.757 51.304 1.00 71.00 141 SER A O 1
ATOM 1126 N N . LEU A 1 142 ? -9.607 -12.724 50.608 1.00 69.75 142 LEU A N 1
ATOM 1127 C CA . LEU A 1 142 ? -9.936 -11.989 51.836 1.00 69.75 142 LEU A CA 1
ATOM 1128 C C . LEU A 1 142 ? -11.432 -11.688 51.988 1.00 69.75 142 LEU A C 1
ATOM 1130 O O . LEU A 1 142 ? -11.936 -11.685 53.109 1.00 69.75 142 LEU A O 1
ATOM 1134 N N . LEU A 1 143 ? -12.153 -11.444 50.889 1.00 57.97 143 LEU A N 1
ATOM 1135 C CA . LEU A 1 143 ? -13.592 -11.158 50.935 1.00 57.97 143 LEU A CA 1
ATOM 1136 C C . LEU A 1 143 ? -14.470 -12.418 51.052 1.00 57.97 143 LEU A C 1
ATOM 1138 O O . LEU A 1 143 ? -15.677 -12.297 51.274 1.00 57.97 143 LEU A O 1
ATOM 1142 N N . GLY A 1 144 ? -13.891 -13.619 50.929 1.00 53.66 144 GLY A N 1
ATOM 1143 C CA . GLY A 1 144 ? -14.651 -14.864 50.817 1.00 53.66 144 GLY A CA 1
ATOM 1144 C C . GLY A 1 144 ? -15.522 -14.888 49.553 1.00 53.66 144 GLY A C 1
ATOM 1145 O O . GLY A 1 144 ? -15.870 -13.856 48.982 1.00 53.66 144 GLY A O 1
ATOM 1146 N N . ASP A 1 145 ? -15.906 -16.077 49.096 1.00 53.06 145 ASP A N 1
ATOM 1147 C CA . ASP A 1 145 ? -16.596 -16.329 47.814 1.00 53.06 145 ASP A CA 1
ATOM 1148 C C . ASP A 1 145 ? -17.970 -15.634 47.619 1.00 53.06 145 ASP A C 1
ATOM 1150 O O . ASP A 1 145 ? -18.690 -15.921 46.666 1.00 53.06 145 ASP A O 1
ATOM 1154 N N . SER A 1 146 ? -18.368 -14.705 48.490 1.00 49.72 146 SER A N 1
ATOM 1155 C CA . SER A 1 146 ? -19.709 -14.117 48.497 1.00 49.72 146 SER A CA 1
ATOM 1156 C C . SER A 1 146 ? -19.896 -12.854 47.649 1.00 49.72 146 SER A C 1
ATOM 1158 O O . SER A 1 146 ? -21.043 -12.508 47.384 1.00 49.72 146 SER A O 1
ATOM 1160 N N . HIS A 1 147 ? -18.841 -12.174 47.171 1.00 44.53 147 HIS A N 1
ATOM 1161 C CA . HIS A 1 147 ? -19.035 -10.901 46.443 1.00 44.53 147 HIS A CA 1
ATOM 1162 C C . HIS A 1 147 ? -18.153 -10.630 45.214 1.00 44.53 147 HIS A C 1
ATOM 1164 O O . HIS A 1 147 ? -18.315 -9.591 44.576 1.00 44.53 147 HIS A O 1
ATOM 1170 N N . ILE A 1 148 ? -17.307 -11.573 44.794 1.00 46.00 148 ILE A N 1
ATOM 1171 C CA . ILE A 1 148 ? -16.679 -11.540 43.461 1.00 46.00 148 ILE A CA 1
ATOM 1172 C C . ILE A 1 148 ? -17.218 -12.726 42.664 1.00 46.00 148 ILE A C 1
ATOM 1174 O O . ILE A 1 148 ? -16.507 -13.685 42.359 1.00 46.00 148 ILE A O 1
ATOM 1178 N N . SER A 1 149 ? -18.516 -12.674 42.348 1.00 40.31 149 SER A N 1
ATOM 1179 C CA . SER A 1 149 ? -19.061 -13.536 41.308 1.00 40.31 149 SER A CA 1
ATOM 1180 C C . SER A 1 149 ? -18.331 -13.197 40.014 1.00 40.31 149 SER A C 1
ATOM 1182 O O . SER A 1 149 ? -18.376 -12.058 39.545 1.00 40.31 149 SER A O 1
ATOM 1184 N N . SER A 1 150 ? -17.670 -14.192 39.445 1.00 41.88 150 SER A N 1
ATOM 1185 C CA . SER A 1 150 ? -17.359 -14.270 38.026 1.00 41.88 150 SER A CA 1
ATOM 1186 C C . SER A 1 150 ? -18.548 -13.765 37.200 1.00 41.88 150 SER A C 1
ATOM 1188 O O . SER A 1 150 ? -19.502 -14.501 36.975 1.00 41.88 150 SER A O 1
ATOM 1190 N N . SER A 1 151 ? -18.515 -12.510 36.748 1.00 41.56 151 SER A N 1
ATOM 1191 C CA . SER A 1 151 ? -19.557 -11.954 35.879 1.00 41.56 151 SER A CA 1
ATOM 1192 C C . SER A 1 151 ? -19.346 -12.314 34.404 1.00 41.56 151 SER A C 1
ATOM 1194 O O . SER A 1 151 ? -19.903 -11.667 33.523 1.00 41.56 151 SER A O 1
ATOM 1196 N N . LEU A 1 152 ? -18.622 -13.404 34.123 1.00 43.19 152 LEU A N 1
ATOM 1197 C CA . LEU A 1 152 ? -18.850 -14.205 32.917 1.00 43.19 152 LEU A CA 1
ATOM 1198 C C . LEU A 1 152 ? -20.117 -15.044 33.149 1.00 43.19 152 LEU A C 1
ATOM 1200 O O . LEU A 1 152 ? -20.070 -16.266 33.232 1.00 43.19 152 LEU A O 1
ATOM 1204 N N . GLY A 1 153 ? -21.237 -14.362 33.374 1.00 46.97 153 GLY A N 1
ATOM 1205 C CA . GLY A 1 153 ? -22.545 -14.991 33.445 1.00 46.97 153 GLY A CA 1
ATOM 1206 C C . GLY A 1 153 ? -23.076 -15.223 32.038 1.00 46.97 153 GLY A C 1
ATOM 1207 O O . GLY A 1 153 ? -22.808 -14.434 31.133 1.00 46.97 153 GLY A O 1
ATOM 1208 N N . ASP A 1 154 ? -23.886 -16.265 31.892 1.00 59.25 154 ASP A N 1
ATOM 1209 C CA . ASP A 1 154 ? -24.595 -16.712 30.685 1.00 59.25 154 ASP A CA 1
ATOM 1210 C C . ASP A 1 154 ? -25.542 -15.661 30.047 1.00 59.25 154 ASP A C 1
ATOM 1212 O O . ASP A 1 154 ? -26.383 -15.995 29.212 1.00 59.25 154 ASP A O 1
ATOM 1216 N N . LYS A 1 155 ? -25.455 -14.385 30.452 1.00 70.56 155 LYS A N 1
ATOM 1217 C CA . LYS A 1 155 ? -26.346 -13.294 30.059 1.00 70.56 155 LYS A CA 1
ATOM 1218 C C . LYS A 1 155 ? -25.665 -11.926 30.170 1.00 70.56 155 LYS A C 1
ATOM 1220 O O . LYS A 1 155 ? -24.970 -11.639 31.145 1.00 70.56 155 LYS A O 1
ATOM 1225 N N . TYR A 1 156 ? -25.936 -11.043 29.211 1.00 76.81 156 TYR A N 1
ATOM 1226 C CA . TYR A 1 156 ? -25.470 -9.659 29.232 1.00 76.81 156 TYR A CA 1
ATOM 1227 C C . TYR A 1 156 ? -26.114 -8.878 30.389 1.00 76.81 156 TYR A C 1
ATOM 1229 O O . TYR A 1 156 ? -27.341 -8.748 30.462 1.00 76.81 156 TYR A O 1
ATOM 1237 N N . ASN A 1 157 ? -25.294 -8.324 31.285 1.00 79.69 157 ASN A N 1
ATOM 1238 C CA . ASN A 1 157 ? -25.759 -7.497 32.398 1.00 79.69 157 ASN A CA 1
ATOM 1239 C C . ASN A 1 157 ? -25.459 -6.011 32.152 1.00 79.69 157 ASN A C 1
ATOM 1241 O O . ASN A 1 157 ? -24.298 -5.612 32.174 1.00 79.69 157 ASN A O 1
ATOM 1245 N N . LEU A 1 158 ? -26.502 -5.187 31.990 1.00 77.88 158 LEU A N 1
ATOM 1246 C CA . LEU A 1 158 ? -26.382 -3.763 31.643 1.00 77.88 158 LEU A CA 1
ATOM 1247 C C . LEU A 1 158 ? -25.567 -2.946 32.648 1.00 77.88 158 LEU A C 1
ATOM 1249 O O . LEU A 1 158 ? -24.946 -1.965 32.251 1.00 77.88 158 LEU A O 1
ATOM 1253 N N . SER A 1 159 ? -25.556 -3.334 33.928 1.00 77.62 159 SER A N 1
ATOM 1254 C CA . SER A 1 159 ? -24.812 -2.616 34.972 1.00 77.62 159 SER A CA 1
ATOM 1255 C C . SER A 1 159 ? -23.298 -2.793 34.865 1.00 77.62 159 SER A C 1
ATOM 1257 O O . SER A 1 159 ? -22.549 -2.015 35.446 1.00 77.62 159 SER A O 1
ATOM 1259 N N . ASN A 1 160 ? -22.843 -3.831 34.156 1.00 78.31 160 ASN A N 1
ATOM 1260 C CA . ASN A 1 160 ? -21.426 -4.180 34.050 1.00 78.31 160 ASN A CA 1
ATOM 1261 C C . ASN A 1 160 ? -20.746 -3.526 32.841 1.00 78.31 160 ASN A C 1
ATOM 1263 O O . ASN A 1 160 ? -19.531 -3.640 32.691 1.00 78.31 160 ASN A O 1
ATOM 1267 N N . TYR A 1 161 ? -21.516 -2.863 31.977 1.00 79.88 161 TYR A N 1
ATOM 1268 C CA . TYR A 1 161 ? -21.019 -2.235 30.762 1.00 79.88 161 TYR A CA 1
ATOM 1269 C C . TYR A 1 161 ? -21.251 -0.720 30.793 1.00 79.88 161 TYR A C 1
ATOM 1271 O O . TYR A 1 161 ? -22.220 -0.250 31.391 1.00 79.88 161 TYR A O 1
ATOM 1279 N N . PRO A 1 162 ? -20.374 0.067 30.145 1.00 84.00 162 PRO A N 1
ATOM 1280 C CA . PRO A 1 162 ? -20.529 1.515 30.089 1.00 84.00 162 PRO A CA 1
ATOM 1281 C C . PRO A 1 162 ? -21.808 1.906 29.339 1.00 84.00 162 PRO A C 1
ATOM 1283 O O . PRO A 1 162 ? -22.247 1.206 28.428 1.00 84.00 162 PRO A O 1
ATOM 1286 N N . THR A 1 163 ? -22.368 3.076 29.647 1.00 84.81 163 THR A N 1
ATOM 1287 C CA . THR A 1 163 ? -23.610 3.582 29.032 1.00 84.81 163 THR A CA 1
ATOM 1288 C C . THR A 1 163 ? -23.563 3.583 27.500 1.00 84.81 163 THR A C 1
ATOM 1290 O O . THR A 1 163 ? -24.548 3.240 26.853 1.00 84.81 163 THR A O 1
ATOM 1293 N N . PHE A 1 164 ? -22.399 3.866 26.905 1.00 87.75 164 PHE A N 1
ATOM 1294 C CA . PHE A 1 164 ? -22.164 3.789 25.457 1.00 87.75 164 PHE A CA 1
ATOM 1295 C C . PHE A 1 164 ? -22.407 2.392 24.864 1.00 87.75 164 PHE A C 1
ATOM 1297 O O . PHE A 1 164 ? -22.911 2.276 23.748 1.00 87.75 164 PHE A O 1
ATOM 1304 N N . ALA A 1 165 ? -22.085 1.331 25.609 1.00 88.19 165 ALA A N 1
ATOM 1305 C CA . ALA A 1 165 ? -22.366 -0.047 25.212 1.00 88.19 165 ALA A CA 1
ATOM 1306 C C . ALA A 1 165 ? -23.866 -0.337 25.251 1.00 88.19 165 ALA A C 1
ATOM 1308 O O . ALA A 1 165 ? -24.392 -0.929 24.315 1.00 88.19 165 ALA A O 1
ATOM 1309 N N . ASN A 1 166 ? -24.566 0.150 26.278 1.00 89.38 166 ASN A N 1
ATOM 1310 C CA . ASN A 1 166 ? -26.018 0.013 26.382 1.00 89.38 166 ASN A CA 1
ATOM 1311 C C . ASN A 1 166 ? -26.742 0.789 25.262 1.00 89.38 166 ASN A C 1
ATOM 1313 O O . ASN A 1 166 ? -27.715 0.288 24.705 1.00 89.38 166 ASN A O 1
ATOM 1317 N N . ILE A 1 167 ? -26.236 1.964 24.866 1.00 89.56 167 ILE A N 1
ATOM 1318 C CA . ILE A 1 167 ? -26.736 2.740 23.714 1.00 89.56 167 ILE A CA 1
ATOM 1319 C C . ILE A 1 167 ? -26.532 1.971 22.408 1.00 89.56 167 ILE A C 1
ATOM 1321 O O . ILE A 1 167 ? -27.465 1.839 21.615 1.00 89.56 167 ILE A O 1
ATOM 1325 N N . ALA A 1 168 ? -25.321 1.452 22.182 1.00 91.19 168 ALA A N 1
ATOM 1326 C CA . ALA A 1 168 ? -25.040 0.643 21.004 1.00 91.19 168 ALA A CA 1
ATOM 1327 C C . ALA A 1 168 ? -25.975 -0.573 20.971 1.00 91.19 168 ALA A C 1
ATOM 1329 O O . ALA A 1 168 ? -26.651 -0.800 19.973 1.00 91.19 168 ALA A O 1
ATOM 1330 N N . LEU A 1 169 ? -26.102 -1.291 22.089 1.00 91.31 169 LEU A N 1
ATOM 1331 C CA . LEU A 1 169 ? -26.970 -2.456 22.215 1.00 91.31 169 LEU A CA 1
ATOM 1332 C C . LEU A 1 169 ? -28.448 -2.134 21.955 1.00 91.31 169 LEU A C 1
ATOM 1334 O O . LEU A 1 169 ? -29.126 -2.928 21.301 1.00 91.31 169 LEU A O 1
ATOM 1338 N N . TYR A 1 170 ? -28.929 -0.973 22.410 1.00 90.25 170 TYR A N 1
ATOM 1339 C CA . TYR A 1 170 ? -30.272 -0.481 22.100 1.00 90.25 170 TYR A CA 1
ATOM 1340 C C . TYR A 1 170 ? -30.462 -0.303 20.591 1.00 90.25 170 TYR A C 1
ATOM 1342 O O . TYR A 1 170 ? -31.425 -0.821 20.031 1.00 90.25 170 TYR A O 1
ATOM 1350 N N . ALA A 1 171 ? -29.518 0.349 19.905 1.00 90.75 171 ALA A N 1
ATOM 1351 C CA . ALA A 1 171 ? -29.589 0.534 18.456 1.00 90.75 171 ALA A CA 1
ATOM 1352 C C . ALA A 1 171 ? -29.552 -0.800 17.685 1.00 90.75 171 ALA A C 1
ATOM 1354 O O . ALA A 1 171 ? -30.281 -0.952 16.704 1.00 90.75 171 ALA A O 1
ATOM 1355 N N . LEU A 1 172 ? -28.767 -1.785 18.144 1.00 91.62 172 LEU A N 1
ATOM 1356 C CA . LEU A 1 172 ? -28.744 -3.129 17.550 1.00 91.62 172 LEU A CA 1
ATOM 1357 C C . LEU A 1 172 ? -30.089 -3.852 17.730 1.00 91.62 172 LEU A C 1
ATOM 1359 O O . LEU A 1 172 ? -30.619 -4.428 16.779 1.00 91.62 172 LEU A O 1
ATOM 1363 N N . CYS A 1 173 ? -30.662 -3.785 18.936 1.00 90.75 173 CYS A N 1
ATOM 1364 C CA . CYS A 1 173 ? -31.973 -4.355 19.243 1.00 90.75 173 CYS A CA 1
ATOM 1365 C C . CYS A 1 173 ? -33.066 -3.725 18.363 1.00 90.75 173 CYS A C 1
ATOM 1367 O O . CYS A 1 173 ? -33.842 -4.425 17.713 1.00 90.75 173 CYS A O 1
ATOM 1369 N N . MET A 1 174 ? -33.075 -2.394 18.268 1.00 88.88 174 MET A N 1
ATOM 1370 C CA . MET A 1 174 ? -34.048 -1.644 17.474 1.00 88.88 174 MET A CA 1
ATOM 1371 C C . MET A 1 174 ? -33.904 -1.890 15.971 1.00 88.88 174 MET A C 1
ATOM 1373 O O . MET A 1 174 ? -34.917 -2.049 15.288 1.00 88.88 174 MET A O 1
ATOM 1377 N N . SER A 1 175 ? -32.675 -1.993 15.456 1.00 90.25 175 SER A N 1
ATOM 1378 C CA . SER A 1 175 ? -32.419 -2.389 14.065 1.00 90.25 175 SER A CA 1
ATOM 1379 C C . SER A 1 175 ? -33.040 -3.752 13.760 1.00 90.25 175 SER A C 1
ATOM 1381 O O . SER A 1 175 ? -33.738 -3.891 12.755 1.00 90.25 175 SER A O 1
ATOM 1383 N N . LYS A 1 176 ? -32.890 -4.730 14.665 1.00 90.31 176 LYS A N 1
ATOM 1384 C CA . LYS A 1 176 ? -33.502 -6.051 14.493 1.00 90.31 176 LYS A CA 1
ATOM 1385 C C . LYS A 1 176 ? -35.031 -5.999 14.516 1.00 90.31 176 LYS A C 1
ATOM 1387 O O . LYS A 1 176 ? -35.668 -6.634 13.678 1.00 90.31 176 LYS A O 1
ATOM 1392 N N . LEU A 1 177 ? -35.615 -5.277 15.472 1.00 87.56 177 LEU A N 1
ATOM 1393 C CA . LEU A 1 177 ? -37.070 -5.206 15.650 1.00 87.56 177 LEU A CA 1
ATOM 1394 C C . LEU A 1 177 ? -37.768 -4.475 14.501 1.00 87.56 177 LEU A C 1
ATOM 1396 O O . LEU A 1 177 ? -38.843 -4.879 14.071 1.00 87.56 177 LEU A O 1
ATOM 1400 N N . THR A 1 178 ? -37.153 -3.406 13.999 1.00 86.00 178 THR A N 1
ATOM 1401 C CA . THR A 1 178 ? -37.722 -2.581 12.923 1.00 86.00 178 THR A CA 1
ATOM 1402 C C . THR A 1 178 ? -37.300 -3.031 11.527 1.00 86.00 178 THR A C 1
ATOM 1404 O O . THR A 1 178 ? -37.828 -2.516 10.543 1.00 86.00 178 THR A O 1
ATOM 1407 N N . ASN A 1 179 ? -36.355 -3.974 11.434 1.00 86.38 179 ASN A N 1
ATOM 1408 C CA . ASN A 1 179 ? -35.686 -4.377 10.197 1.00 86.38 179 ASN A CA 1
ATOM 1409 C C . ASN A 1 179 ? -35.131 -3.175 9.405 1.00 86.38 179 ASN A C 1
ATOM 1411 O O . ASN A 1 179 ? -35.166 -3.149 8.175 1.00 86.38 179 ASN A O 1
ATOM 1415 N N . LYS A 1 180 ? -34.666 -2.152 10.131 1.00 87.50 180 LYS A N 1
ATOM 1416 C CA . LYS A 1 180 ? -34.041 -0.947 9.578 1.00 87.50 180 LYS A CA 1
ATOM 1417 C C . LYS A 1 180 ? -32.534 -0.996 9.772 1.00 87.50 180 LYS A C 1
ATOM 1419 O O . LYS A 1 180 ? -32.020 -1.635 10.691 1.00 87.50 180 LYS A O 1
ATOM 1424 N N . GLU A 1 181 ? -31.839 -0.262 8.919 1.00 90.50 181 GLU A N 1
ATOM 1425 C CA . GLU A 1 181 ? -30.408 -0.004 9.043 1.00 90.50 181 GLU A CA 1
ATOM 1426 C C . GLU A 1 181 ? -30.075 0.671 10.374 1.00 90.50 181 GLU A C 1
ATOM 1428 O O . GLU A 1 181 ? -30.869 1.428 10.932 1.00 90.50 181 GLU A O 1
ATOM 1433 N N . ILE A 1 182 ? -28.893 0.373 10.907 1.00 90.44 182 ILE A N 1
ATOM 1434 C CA . ILE A 1 182 ? -28.379 1.071 12.082 1.00 90.44 182 ILE A CA 1
ATOM 1435 C C . ILE A 1 182 ? -28.118 2.538 11.693 1.00 90.44 182 ILE A C 1
ATOM 1437 O O . ILE A 1 182 ? -27.460 2.781 10.679 1.00 90.44 182 ILE A O 1
ATOM 1441 N N . PRO A 1 183 ? -28.563 3.530 12.489 1.00 88.75 183 PRO A N 1
ATOM 1442 C CA . PRO A 1 183 ? -28.342 4.945 12.207 1.00 88.75 183 PRO A CA 1
ATOM 1443 C C . PRO A 1 183 ? -26.886 5.344 12.480 1.00 88.75 183 PRO A C 1
ATOM 1445 O O . PRO A 1 183 ? -26.575 6.000 13.476 1.00 88.75 183 PRO A O 1
ATOM 1448 N N . THR A 1 184 ? -25.984 4.957 11.578 1.00 88.06 184 THR A N 1
ATOM 1449 C CA . THR A 1 184 ? -24.530 5.157 11.690 1.00 88.06 184 THR A CA 1
ATOM 1450 C C . THR A 1 184 ? -24.173 6.612 11.980 1.00 88.06 184 THR A C 1
ATOM 1452 O O . THR A 1 184 ? -23.452 6.881 12.932 1.00 88.06 184 THR A O 1
ATOM 1455 N N . LYS A 1 185 ? -24.785 7.565 11.264 1.00 87.25 185 LYS A N 1
ATOM 1456 C CA . LYS A 1 185 ? -24.568 9.012 11.456 1.00 87.25 185 LYS A CA 1
ATOM 1457 C C . LYS A 1 185 ? -24.929 9.508 12.860 1.00 87.25 185 LYS A C 1
ATOM 1459 O O . LYS A 1 185 ? -24.252 10.385 13.389 1.00 87.25 185 LYS A O 1
ATOM 1464 N N . VAL A 1 186 ? -25.996 8.970 13.451 1.00 87.50 186 VAL A N 1
ATOM 1465 C CA . VAL A 1 186 ? -26.457 9.353 14.796 1.00 87.50 186 VAL A CA 1
ATOM 1466 C C . VAL A 1 186 ? -25.505 8.777 15.845 1.00 87.50 186 VAL A C 1
ATOM 1468 O O . VAL A 1 186 ? -25.064 9.483 16.749 1.00 87.50 186 VAL A O 1
ATOM 1471 N N . LEU A 1 187 ? -25.116 7.509 15.686 1.00 88.69 187 LEU A N 1
ATOM 1472 C CA . LEU A 1 187 ? -24.197 6.848 16.611 1.00 88.69 187 LEU A CA 1
ATOM 1473 C C . LEU A 1 187 ? -22.771 7.405 16.524 1.00 88.69 187 LEU A C 1
ATOM 1475 O O . LEU A 1 187 ? -22.151 7.628 17.558 1.00 88.69 187 LEU A O 1
ATOM 1479 N N . GLU A 1 188 ? -22.251 7.687 15.331 1.00 88.12 188 GLU A N 1
ATOM 1480 C CA . GLU A 1 188 ? -20.917 8.275 15.155 1.00 88.12 188 GLU A CA 1
ATOM 1481 C C . GLU A 1 188 ? -20.818 9.669 15.778 1.00 88.12 188 GLU A C 1
ATOM 1483 O O . GLU A 1 188 ? -19.824 9.980 16.433 1.00 88.12 188 GLU A O 1
ATOM 1488 N N . LYS A 1 189 ? -21.868 10.490 15.646 1.00 87.38 189 LYS A N 1
ATOM 1489 C CA . LYS A 1 189 ? -21.927 11.829 16.248 1.00 87.38 189 LYS A CA 1
ATOM 1490 C C . LYS A 1 189 ? -21.830 11.784 17.774 1.00 87.38 189 LYS A C 1
ATOM 1492 O O . LYS A 1 189 ? -21.205 12.662 18.363 1.00 87.38 189 LYS A O 1
ATOM 1497 N N . SER A 1 190 ? -22.457 10.798 18.417 1.00 84.31 190 SER A N 1
ATOM 1498 C CA . SER A 1 190 ? -22.565 10.772 19.880 1.00 84.31 190 SER A CA 1
ATOM 1499 C C . SER A 1 190 ? -21.575 9.848 20.575 1.00 84.31 190 SER A C 1
ATOM 1501 O O . SER A 1 190 ? -21.098 10.180 21.657 1.00 84.31 190 SER A O 1
ATOM 1503 N N . ILE A 1 191 ? -21.285 8.687 19.990 1.00 87.94 191 ILE A N 1
ATOM 1504 C CA . ILE A 1 191 ? -20.453 7.642 20.603 1.00 87.94 191 ILE A CA 1
ATOM 1505 C C . ILE A 1 191 ? -19.274 7.230 19.704 1.00 87.94 191 ILE A C 1
ATOM 1507 O O . ILE A 1 191 ? -18.531 6.307 20.035 1.00 87.94 191 ILE A O 1
ATOM 1511 N N . GLY A 1 192 ? -19.056 7.934 18.585 1.00 88.00 192 GLY A N 1
ATOM 1512 C CA . GLY A 1 192 ? -17.945 7.693 17.664 1.00 88.00 192 GLY A CA 1
ATOM 1513 C C . GLY A 1 192 ? -17.966 6.286 17.068 1.00 88.00 192 GLY A C 1
ATOM 1514 O O . GLY A 1 192 ? -19.006 5.641 16.981 1.00 88.00 192 GLY A O 1
ATOM 1515 N N . ASN A 1 193 ? -16.791 5.759 16.728 1.00 89.44 193 ASN A N 1
ATOM 1516 C CA . ASN A 1 193 ? -16.646 4.399 16.191 1.00 89.44 193 ASN A CA 1
ATOM 1517 C C . ASN A 1 193 ? -16.790 3.294 17.258 1.00 89.44 193 ASN A C 1
ATOM 1519 O O . ASN A 1 193 ? -16.585 2.115 16.960 1.00 89.44 193 ASN A O 1
ATOM 1523 N N . TYR A 1 194 ? -17.141 3.647 18.502 1.00 89.12 194 TYR A N 1
ATOM 1524 C CA . TYR A 1 194 ? -17.299 2.685 19.592 1.00 89.12 194 TYR A CA 1
ATOM 1525 C C . TYR A 1 194 ? -18.372 1.639 19.278 1.00 89.12 194 TYR A C 1
ATOM 1527 O O . TYR A 1 194 ? -18.166 0.456 19.536 1.00 89.12 194 TYR A O 1
ATOM 1535 N N . TRP A 1 195 ? -19.496 2.053 18.683 1.00 90.00 195 TRP A N 1
ATOM 1536 C CA . TRP A 1 195 ? -20.604 1.144 18.373 1.00 90.00 195 TRP A CA 1
ATOM 1537 C C . TRP A 1 195 ? -20.195 0.038 17.394 1.00 90.00 195 TRP A C 1
ATOM 1539 O O . TRP A 1 195 ? -20.625 -1.102 17.558 1.00 90.00 195 TRP A O 1
ATOM 1549 N N . ILE A 1 196 ? -19.320 0.351 16.430 1.00 91.06 196 ILE A N 1
ATOM 1550 C CA . ILE A 1 196 ? -18.779 -0.618 15.468 1.00 91.06 196 ILE A CA 1
ATOM 1551 C C . ILE A 1 196 ? -17.906 -1.626 16.206 1.00 91.06 196 ILE A C 1
ATOM 1553 O O . ILE A 1 196 ? -18.106 -2.831 16.072 1.00 91.06 196 ILE A O 1
ATOM 1557 N N . GLY A 1 197 ? -16.961 -1.137 17.017 1.00 89.50 197 GLY A N 1
ATOM 1558 C CA . GLY A 1 197 ? -16.075 -1.992 17.806 1.00 89.50 197 GLY A CA 1
ATOM 1559 C C . GLY A 1 197 ? -16.856 -2.911 18.745 1.00 89.50 197 GLY A C 1
ATOM 1560 O O . GLY A 1 197 ? -16.592 -4.111 18.793 1.00 89.50 197 GLY A O 1
ATOM 1561 N N . PHE A 1 198 ? -17.869 -2.367 19.421 1.00 90.88 198 PHE A N 1
ATOM 1562 C CA . PHE A 1 198 ? -18.768 -3.123 20.286 1.00 90.88 198 PHE A CA 1
ATOM 1563 C C . PHE A 1 198 ? -19.540 -4.194 19.505 1.00 90.88 198 PHE A C 1
ATOM 1565 O O . PHE A 1 198 ? -19.490 -5.366 19.865 1.00 90.88 198 PHE A O 1
ATOM 1572 N N . MET A 1 199 ? -20.199 -3.829 18.404 1.00 91.38 199 MET A N 1
ATOM 1573 C CA . MET A 1 199 ? -20.951 -4.770 17.569 1.00 91.38 199 MET A CA 1
ATOM 1574 C C . MET A 1 199 ? -20.058 -5.904 17.045 1.00 91.38 199 MET A C 1
ATOM 1576 O O . MET A 1 199 ? -20.423 -7.076 17.146 1.00 91.38 199 MET A O 1
ATOM 1580 N N . VAL A 1 200 ? -18.872 -5.573 16.524 1.00 89.19 200 VAL A N 1
ATOM 1581 C CA . VAL A 1 200 ? -17.911 -6.561 16.019 1.00 89.19 200 VAL A CA 1
ATOM 1582 C C . VAL A 1 200 ? -17.452 -7.487 17.144 1.00 89.19 200 VAL A C 1
ATOM 1584 O O . VAL A 1 200 ? -17.490 -8.704 16.962 1.00 89.19 200 VAL A O 1
ATOM 1587 N N . ALA A 1 201 ? -17.087 -6.950 18.310 1.00 87.06 201 ALA A N 1
ATOM 1588 C CA . ALA A 1 201 ? -16.672 -7.750 19.460 1.00 87.06 201 ALA A CA 1
ATOM 1589 C C . ALA A 1 201 ? -17.778 -8.719 19.907 1.00 87.06 201 ALA A C 1
ATOM 1591 O O . ALA A 1 201 ? -17.532 -9.921 19.999 1.00 87.06 201 ALA A O 1
ATOM 1592 N N . MET A 1 202 ? -19.009 -8.229 20.085 1.00 87.31 202 MET A N 1
ATOM 1593 C CA . MET A 1 202 ? -20.132 -9.061 20.531 1.00 87.31 202 MET A CA 1
ATOM 1594 C C . MET A 1 202 ? -20.516 -10.122 19.494 1.00 87.31 202 MET A C 1
ATOM 1596 O O . MET A 1 202 ? -20.776 -11.262 19.863 1.00 87.31 202 MET A O 1
ATOM 1600 N N . SER A 1 203 ? -20.480 -9.792 18.198 1.00 87.62 203 SER A N 1
ATOM 1601 C CA . SER A 1 203 ? -20.753 -10.763 17.125 1.00 87.62 203 SER A CA 1
ATOM 1602 C C . SER A 1 203 ? -19.690 -11.861 17.019 1.00 87.62 203 SER A C 1
ATOM 1604 O O . SER A 1 203 ? -19.982 -12.978 16.605 1.00 87.62 203 SER A O 1
ATOM 1606 N N . ARG A 1 204 ? -18.437 -11.558 17.387 1.00 85.12 204 ARG A N 1
ATOM 1607 C CA . ARG A 1 204 ? -17.333 -12.526 17.372 1.00 85.12 204 ARG A CA 1
ATOM 1608 C C . ARG A 1 204 ? -17.323 -13.400 18.613 1.00 85.12 204 ARG A C 1
ATOM 1610 O O . ARG A 1 204 ? -17.009 -14.580 18.509 1.00 85.12 204 ARG A O 1
ATOM 1617 N N . GLN A 1 205 ? -17.641 -12.816 19.762 1.00 82.25 205 GLN A N 1
ATOM 1618 C CA . GLN A 1 205 ? -17.686 -13.525 21.032 1.00 82.25 205 GLN A CA 1
ATOM 1619 C C . GLN A 1 205 ? -18.924 -14.425 21.141 1.00 82.25 205 GLN A C 1
ATOM 1621 O O . GLN A 1 205 ? -18.829 -15.508 21.710 1.00 82.25 205 GLN A O 1
ATOM 1626 N N . HIS A 1 206 ? -20.054 -13.995 20.570 1.00 84.31 206 HIS A N 1
ATOM 1627 C CA . HIS A 1 206 ? -21.339 -14.696 20.626 1.00 84.31 206 HIS A CA 1
ATOM 1628 C C . HIS A 1 206 ? -22.007 -14.765 19.235 1.00 84.31 206 HIS A C 1
ATOM 1630 O O . HIS A 1 206 ? -23.039 -14.121 19.004 1.00 84.31 206 HIS A O 1
ATOM 1636 N N . PRO A 1 207 ? -21.431 -15.526 18.284 1.00 83.50 207 PRO A N 1
ATOM 1637 C CA . PRO A 1 207 ? -21.891 -15.574 16.891 1.00 83.50 207 PRO A CA 1
ATOM 1638 C C . PRO A 1 207 ? -23.307 -16.139 16.719 1.00 83.50 207 PRO A C 1
ATOM 1640 O O . PRO A 1 207 ? -23.980 -15.849 15.733 1.00 83.50 207 PRO A O 1
ATOM 1643 N N . GLU A 1 208 ? -23.788 -16.943 17.662 1.00 85.88 208 GLU A N 1
ATOM 1644 C CA . GLU A 1 208 ? -25.150 -17.476 17.693 1.00 85.88 208 GLU A CA 1
ATOM 1645 C C . GLU A 1 208 ? -26.171 -16.495 18.289 1.00 85.88 208 GLU A C 1
ATOM 1647 O O . GLU A 1 208 ? -27.373 -16.671 18.098 1.00 85.88 208 GLU A O 1
ATOM 1652 N N . LYS A 1 209 ? -25.705 -15.461 19.004 1.00 87.19 209 LYS A N 1
ATOM 1653 C CA . LYS A 1 209 ? -26.554 -14.492 19.718 1.00 87.19 209 LYS A CA 1
ATOM 1654 C C . LYS A 1 209 ? -26.683 -13.164 18.988 1.00 87.19 209 LYS A C 1
ATOM 1656 O O . LYS A 1 209 ? -27.702 -12.493 19.142 1.00 87.19 209 LYS A O 1
ATOM 1661 N N . LEU A 1 210 ? -25.665 -12.779 18.219 1.00 90.19 210 LEU A N 1
ATOM 1662 C CA . LEU A 1 210 ? -25.641 -11.529 17.468 1.00 90.19 210 LEU A CA 1
ATOM 1663 C C . LEU A 1 210 ? -25.030 -11.736 16.081 1.00 90.19 210 LEU A C 1
ATOM 1665 O O . LEU A 1 210 ? -23.850 -12.058 15.956 1.00 90.19 210 LEU A O 1
ATOM 1669 N N . GLN A 1 211 ? -25.815 -11.477 15.037 1.00 91.19 211 GLN A N 1
ATOM 1670 C CA . GLN A 1 211 ? -25.342 -11.471 13.651 1.00 91.19 211 GLN A CA 1
ATOM 1671 C C . GLN A 1 211 ? -25.850 -10.238 12.922 1.00 91.19 211 GLN A C 1
ATOM 1673 O O . GLN A 1 211 ? -26.931 -9.718 13.210 1.00 91.19 211 GLN A O 1
ATOM 1678 N N . TYR A 1 212 ? -25.067 -9.794 11.949 1.00 91.69 212 TYR A N 1
ATOM 1679 C CA . TYR A 1 212 ? -25.401 -8.667 11.099 1.00 91.69 212 TYR A CA 1
ATOM 1680 C C . TYR A 1 212 ? -25.089 -8.980 9.641 1.00 91.69 212 TYR A C 1
ATOM 1682 O O . TYR A 1 212 ? -24.207 -9.785 9.340 1.00 91.69 212 TYR A O 1
ATOM 1690 N N . SER A 1 213 ? -25.813 -8.323 8.740 1.00 88.75 213 SER A N 1
ATOM 1691 C CA . SER A 1 213 ? -25.547 -8.347 7.307 1.00 88.75 213 SER A CA 1
ATOM 1692 C C . SER A 1 213 ? -25.172 -6.942 6.843 1.00 88.75 213 SER A C 1
ATOM 1694 O O . SER A 1 213 ? -25.892 -5.990 7.165 1.00 88.75 213 SER A O 1
ATOM 1696 N N . PRO A 1 214 ? -24.080 -6.789 6.079 1.00 86.25 214 PRO A N 1
ATOM 1697 C CA . PRO A 1 214 ? -23.807 -5.539 5.390 1.00 86.25 214 PRO A CA 1
ATOM 1698 C C . PRO A 1 214 ? -24.854 -5.318 4.289 1.00 86.25 214 PRO A C 1
ATOM 1700 O O . PRO A 1 214 ? -25.199 -6.245 3.552 1.00 86.25 214 PRO A O 1
ATOM 1703 N N . GLN A 1 215 ? -25.350 -4.089 4.177 1.00 80.56 215 GLN A N 1
ATOM 1704 C CA . GLN A 1 215 ? -26.247 -3.628 3.122 1.00 80.56 215 GLN A CA 1
ATOM 1705 C C . GLN A 1 215 ? -25.711 -2.294 2.590 1.00 80.56 215 GLN A C 1
ATOM 1707 O O . GL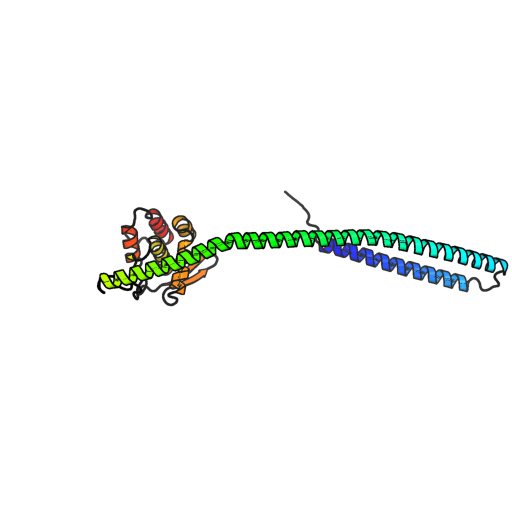N A 1 215 ? -26.050 -1.220 3.080 1.00 80.56 215 GLN A O 1
ATOM 1712 N N . GLY A 1 216 ? -24.812 -2.373 1.606 1.00 80.19 216 GLY A N 1
ATOM 1713 C CA . GLY A 1 216 ? -24.060 -1.208 1.130 1.00 80.19 216 GLY A CA 1
ATOM 1714 C C . GLY A 1 216 ? -23.134 -0.661 2.219 1.00 80.19 216 GLY A C 1
ATOM 1715 O O . GLY A 1 216 ? -22.383 -1.429 2.819 1.00 80.19 216 GLY A O 1
ATOM 1716 N N . ASP A 1 217 ? -23.229 0.642 2.489 1.00 77.06 217 ASP A N 1
ATOM 1717 C CA . ASP A 1 217 ? -22.484 1.326 3.561 1.00 77.06 217 ASP A CA 1
ATOM 1718 C C . ASP A 1 217 ? -23.160 1.200 4.942 1.00 77.06 217 ASP A C 1
ATOM 1720 O O . ASP A 1 217 ? -22.652 1.709 5.943 1.00 77.06 217 ASP A O 1
ATOM 1724 N N . SER A 1 218 ? -24.307 0.520 5.008 1.00 81.62 218 SER A N 1
ATOM 1725 C CA . SER A 1 218 ? -25.102 0.339 6.221 1.00 81.62 218 SER A CA 1
ATOM 1726 C C . SER A 1 218 ? -25.062 -1.104 6.724 1.00 81.62 218 SER A C 1
ATOM 1728 O O . SER A 1 218 ? -24.701 -2.042 6.011 1.00 81.62 218 SER A O 1
ATOM 1730 N N . VAL A 1 219 ? -25.462 -1.300 7.981 1.00 88.81 219 VAL A N 1
ATOM 1731 C CA . VAL A 1 219 ? -25.511 -2.613 8.634 1.00 88.81 219 VAL A CA 1
ATOM 1732 C C . VAL A 1 219 ? -26.915 -2.858 9.181 1.00 88.81 219 VAL A C 1
ATOM 1734 O O . VAL A 1 219 ? -27.483 -1.979 9.832 1.00 88.81 219 VAL A O 1
ATOM 1737 N N . ILE A 1 220 ? -27.460 -4.053 8.937 1.00 89.69 220 ILE A N 1
ATOM 1738 C CA . ILE A 1 220 ? -28.725 -4.525 9.522 1.00 89.69 220 ILE A CA 1
ATOM 1739 C C . ILE A 1 220 ? -28.450 -5.721 10.427 1.00 89.69 220 ILE A C 1
ATOM 1741 O O . ILE A 1 220 ? -27.695 -6.627 10.066 1.00 89.69 220 ILE A O 1
ATOM 1745 N N . ILE A 1 221 ? -29.097 -5.755 11.590 1.00 92.12 221 ILE A N 1
ATOM 1746 C CA . ILE A 1 221 ? -29.006 -6.883 12.519 1.00 92.12 221 ILE A CA 1
ATOM 1747 C C . ILE A 1 221 ? -29.951 -8.005 12.091 1.00 92.12 221 ILE A C 1
ATOM 1749 O O . ILE A 1 221 ? -31.172 -7.849 12.064 1.00 92.12 221 ILE A O 1
ATOM 1753 N N . THR A 1 222 ? -29.382 -9.166 11.771 1.00 88.44 222 THR A N 1
ATOM 1754 C CA . THR A 1 222 ? -30.124 -10.347 11.310 1.00 88.44 222 THR A CA 1
ATOM 1755 C C . THR A 1 222 ? -30.520 -11.254 12.468 1.00 88.44 222 THR A C 1
ATOM 1757 O O . THR A 1 222 ? -31.640 -11.772 12.476 1.00 88.44 222 THR A O 1
ATOM 1760 N N . VAL A 1 223 ? -29.655 -11.392 13.475 1.00 89.62 223 VAL A N 1
ATOM 1761 C CA . VAL A 1 223 ? -29.883 -12.213 14.673 1.00 89.62 223 VAL A CA 1
ATOM 1762 C C . VAL A 1 223 ? -29.608 -11.374 15.915 1.00 89.62 223 VAL A C 1
ATOM 1764 O O . VAL A 1 223 ? -28.563 -10.736 16.005 1.00 89.62 223 VAL A O 1
ATOM 1767 N N . TYR A 1 224 ? -30.548 -11.391 16.858 1.00 90.25 224 TYR A N 1
ATOM 1768 C CA . TYR A 1 224 ? -30.424 -10.789 18.184 1.00 90.25 224 TYR A CA 1
ATOM 1769 C C . TYR A 1 224 ? -31.175 -11.675 19.179 1.00 90.25 224 TYR A C 1
ATOM 1771 O O . TYR A 1 224 ? -32.398 -11.790 19.099 1.00 90.25 224 TYR A O 1
ATOM 1779 N N . ASP A 1 225 ? -30.454 -12.334 20.080 1.00 87.88 225 ASP A N 1
ATOM 1780 C CA . ASP A 1 225 ? -31.050 -13.231 21.071 1.00 87.88 225 ASP A CA 1
ATOM 1781 C C . ASP A 1 225 ? -31.436 -12.473 22.350 1.00 87.88 225 ASP A C 1
ATOM 1783 O O . ASP A 1 225 ? -30.566 -12.047 23.111 1.00 87.88 225 ASP A O 1
ATOM 1787 N N . THR A 1 226 ? -32.740 -12.348 22.611 1.00 84.06 226 THR A N 1
ATOM 1788 C CA . THR A 1 226 ? -33.307 -11.687 23.803 1.00 84.06 226 THR A CA 1
ATOM 1789 C C . THR A 1 226 ? -33.180 -12.512 25.090 1.00 84.06 226 THR A C 1
ATOM 1791 O O . THR A 1 226 ? -33.425 -12.021 26.196 1.00 84.06 226 THR A O 1
ATOM 1794 N N . THR A 1 227 ? -32.779 -13.784 24.993 1.00 82.94 227 THR A N 1
ATOM 1795 C CA . THR A 1 227 ? -32.464 -14.590 26.178 1.00 82.94 227 THR A CA 1
ATOM 1796 C C . THR A 1 227 ? -31.111 -14.191 26.763 1.00 82.94 227 THR A C 1
ATOM 1798 O O . THR A 1 227 ? -30.983 -14.107 27.991 1.00 82.94 227 THR A O 1
ATOM 1801 N N . PHE A 1 228 ? -30.149 -13.869 25.889 1.00 84.94 228 PHE A N 1
ATOM 1802 C CA . PHE A 1 228 ? -28.791 -13.454 26.233 1.00 84.94 228 PHE A CA 1
ATOM 1803 C C . PHE A 1 228 ? -28.667 -11.932 26.378 1.00 84.94 228 PHE A C 1
ATOM 1805 O O . PHE A 1 228 ? -28.135 -11.448 27.378 1.00 84.94 228 PHE A O 1
ATOM 1812 N N . PHE A 1 229 ? -29.178 -11.170 25.411 1.00 87.44 229 PHE A N 1
ATOM 1813 C CA . PHE A 1 229 ? -29.232 -9.714 25.476 1.00 87.44 229 PHE A CA 1
ATOM 1814 C C . PHE A 1 229 ? -30.565 -9.238 26.060 1.00 87.44 229 PHE A C 1
ATOM 1816 O O . PHE A 1 229 ? -31.585 -9.890 25.870 1.00 87.44 229 PHE A O 1
ATOM 1823 N N . PRO A 1 230 ? -30.601 -8.114 26.787 1.00 86.19 230 PRO A N 1
ATOM 1824 C CA . PRO A 1 230 ? -31.835 -7.602 27.365 1.00 86.19 230 PRO A CA 1
ATOM 1825 C C . PRO A 1 230 ? -32.796 -7.094 26.282 1.00 86.19 230 PRO A C 1
ATOM 1827 O O . PRO A 1 230 ? -32.369 -6.608 25.239 1.00 86.19 230 PRO A O 1
ATOM 1830 N N . GLU A 1 231 ? -34.098 -7.162 26.550 1.00 86.69 231 GLU A N 1
ATOM 1831 C CA . GLU A 1 231 ? -35.124 -6.579 25.679 1.00 86.69 231 GLU A CA 1
ATOM 1832 C C . GLU A 1 231 ? -35.063 -5.045 25.680 1.00 86.69 231 GLU A C 1
ATOM 1834 O O . GLU A 1 231 ? -34.522 -4.425 26.609 1.00 86.69 231 GLU A O 1
ATOM 1839 N N . LYS A 1 232 ? -35.636 -4.422 24.641 1.00 86.88 232 LYS A N 1
ATOM 1840 C CA . LYS A 1 232 ? -35.544 -2.973 24.418 1.00 86.88 232 LYS A CA 1
ATOM 1841 C C . LYS A 1 232 ? -36.043 -2.160 25.616 1.00 86.88 232 LYS A C 1
ATOM 1843 O O . LYS A 1 232 ? -35.437 -1.144 25.939 1.00 86.88 232 LYS A O 1
ATOM 1848 N N . GLU A 1 233 ? -37.076 -2.632 26.314 1.00 86.06 233 GLU A N 1
ATOM 1849 C CA . GLU A 1 233 ? -37.705 -2.016 27.488 1.00 86.06 233 GLU A CA 1
ATOM 1850 C C . GLU A 1 233 ? -36.703 -1.896 28.637 1.00 86.06 233 GLU A C 1
ATOM 1852 O O . GLU A 1 233 ? -36.567 -0.848 29.271 1.00 86.06 233 GLU A O 1
ATOM 1857 N N . LYS A 1 234 ? -35.961 -2.980 28.882 1.00 85.38 234 LYS A N 1
ATOM 1858 C CA . LYS A 1 234 ? -34.983 -3.060 29.966 1.00 85.38 234 LYS A CA 1
ATOM 1859 C C . LYS A 1 234 ? -33.753 -2.210 29.664 1.00 85.38 234 LYS A C 1
ATOM 1861 O O . LYS A 1 234 ? -33.239 -1.551 30.565 1.00 85.38 234 LYS A O 1
ATOM 1866 N N . ILE A 1 235 ? -33.311 -2.191 28.404 1.00 86.50 235 ILE A N 1
ATOM 1867 C CA . ILE A 1 235 ? -32.224 -1.306 27.965 1.00 86.50 235 ILE A CA 1
ATOM 1868 C C . ILE A 1 235 ? -32.643 0.154 28.102 1.00 86.50 235 ILE A C 1
ATOM 1870 O O . ILE A 1 235 ? -31.906 0.959 28.669 1.00 86.50 235 ILE A O 1
ATOM 1874 N N . PHE A 1 236 ? -33.849 0.485 27.648 1.00 84.94 236 PHE A N 1
ATOM 1875 C CA . PHE A 1 236 ? -34.385 1.834 27.719 1.00 84.94 236 PHE A CA 1
ATOM 1876 C C . PHE A 1 236 ? -34.508 2.335 29.164 1.00 84.94 236 PHE A C 1
ATOM 1878 O O . PHE A 1 236 ? -34.104 3.459 29.462 1.00 84.94 236 PHE A O 1
ATOM 1885 N N . TYR A 1 237 ? -35.006 1.496 30.077 1.00 84.75 237 TYR A N 1
ATOM 1886 C CA . TYR A 1 237 ? -35.124 1.840 31.493 1.00 84.75 237 TYR A CA 1
ATOM 1887 C C . TYR A 1 237 ? -33.766 2.178 32.134 1.00 84.75 237 TYR A C 1
ATOM 1889 O O . TYR A 1 237 ? -33.639 3.207 32.799 1.00 84.75 237 TYR A O 1
ATOM 1897 N N . GLU A 1 238 ? -32.730 1.370 31.889 1.00 83.12 238 GLU A N 1
ATOM 1898 C CA . GLU A 1 238 ? -31.382 1.634 32.422 1.00 83.12 238 GLU A CA 1
ATOM 1899 C C . GLU A 1 238 ? -30.725 2.874 31.796 1.00 83.12 238 GLU A C 1
ATOM 1901 O O . GLU A 1 238 ? -30.058 3.650 32.487 1.00 83.12 238 GLU A O 1
ATOM 1906 N N . LEU A 1 239 ? -30.954 3.119 30.502 1.00 84.56 239 LEU A N 1
ATOM 1907 C CA . LEU A 1 239 ? -30.485 4.338 29.838 1.00 84.56 239 LEU A CA 1
ATOM 1908 C C . LEU A 1 239 ? -31.171 5.591 30.393 1.00 84.56 239 LEU A C 1
ATOM 1910 O O . LEU A 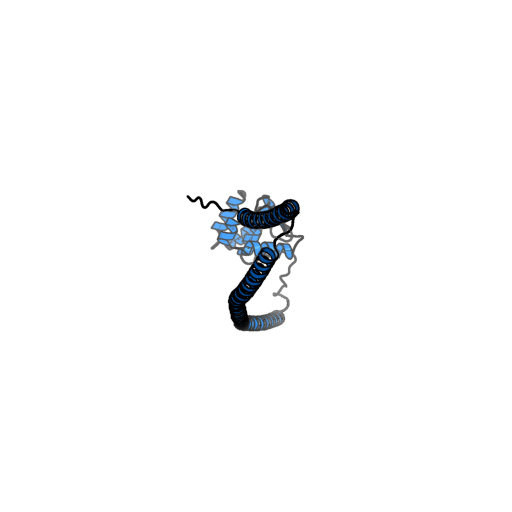1 239 ? -30.504 6.599 30.623 1.00 84.56 239 LEU A O 1
ATOM 1914 N N . LYS A 1 240 ? -32.477 5.517 30.680 1.00 83.06 240 LYS A N 1
ATOM 1915 C CA . LYS A 1 240 ? -33.238 6.610 31.302 1.00 83.06 240 LYS A CA 1
ATOM 1916 C C . LYS A 1 240 ? -32.781 6.892 32.734 1.00 83.06 240 LYS A C 1
ATOM 1918 O O . LYS A 1 240 ? -32.795 8.038 33.161 1.00 83.06 240 LYS A O 1
ATOM 1923 N N . LYS A 1 241 ? -32.335 5.877 33.474 1.00 80.44 241 LYS A N 1
ATOM 1924 C CA . LYS A 1 241 ? -31.757 6.060 34.815 1.00 80.44 241 LYS A CA 1
ATOM 1925 C C . LYS A 1 241 ? -30.411 6.794 34.782 1.00 80.44 241 LYS A C 1
ATOM 1927 O O . LYS A 1 241 ? -30.055 7.462 35.745 1.00 80.44 241 LYS A O 1
ATOM 1932 N N . SER A 1 242 ? -29.684 6.683 33.673 1.00 71.94 242 SER A N 1
ATOM 1933 C CA . SER A 1 242 ? -28.360 7.279 33.462 1.00 71.94 242 SER A CA 1
ATOM 1934 C C . SER A 1 242 ? -28.420 8.573 32.620 1.00 71.94 242 SER A C 1
ATOM 1936 O O . SER A 1 242 ? -27.436 8.930 31.970 1.00 71.94 242 SER A O 1
ATOM 1938 N N . SER A 1 243 ? -29.582 9.247 32.568 1.00 58.78 243 SER A N 1
ATOM 1939 C CA . SER A 1 243 ? -29.980 10.173 31.490 1.00 58.78 243 SER A CA 1
ATOM 1940 C C . SER A 1 243 ? -29.280 11.530 31.414 1.00 58.78 243 SER A C 1
ATOM 1942 O O . SER A 1 243 ? -29.541 12.260 30.459 1.00 58.78 243 SER A O 1
ATOM 1944 N N . ASP A 1 244 ? -28.392 11.889 32.337 1.00 62.50 244 ASP A N 1
ATOM 1945 C CA . ASP A 1 244 ? -27.880 13.269 32.409 1.00 62.50 244 ASP A CA 1
ATOM 1946 C C . ASP A 1 244 ? -27.035 13.692 31.190 1.00 62.50 244 ASP A C 1
ATOM 1948 O O . ASP A 1 244 ? -26.883 14.884 30.936 1.00 62.50 244 ASP A O 1
ATOM 1952 N N . SER A 1 245 ? -26.527 12.745 30.386 1.00 64.31 245 SER A N 1
ATOM 1953 C CA . SER A 1 245 ? -25.642 13.047 29.244 1.00 64.31 245 SER A CA 1
ATOM 1954 C C . SER A 1 245 ? -26.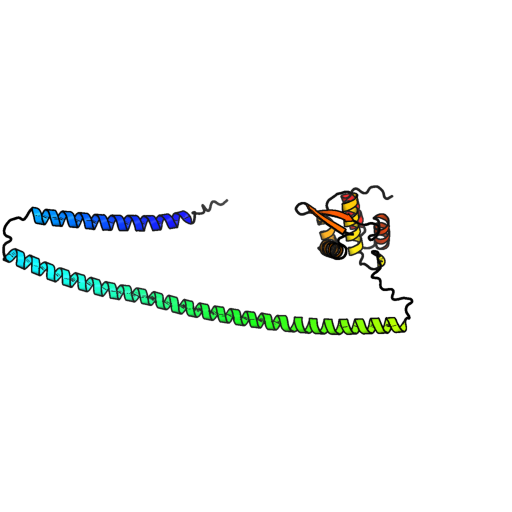113 12.539 27.870 1.00 64.31 245 SER A C 1
ATOM 1956 O O . SER A 1 245 ? -25.512 12.917 26.864 1.00 64.31 245 SER A O 1
ATOM 1958 N N . PHE A 1 246 ? -27.152 11.695 27.784 1.00 71.69 246 PHE A N 1
ATOM 1959 C CA . PHE A 1 246 ? -27.538 11.014 26.527 1.00 71.69 246 PHE A CA 1
ATOM 1960 C C . PHE A 1 246 ? -29.025 11.106 26.166 1.00 71.69 246 PHE A C 1
ATOM 1962 O O . PHE A 1 246 ? -29.445 10.459 25.207 1.00 71.69 246 PHE A O 1
ATOM 1969 N N . GLY A 1 247 ? -29.816 11.919 26.878 1.00 74.00 247 GLY A N 1
ATOM 1970 C CA . GLY A 1 247 ? -31.248 12.099 26.590 1.00 74.00 247 GLY A CA 1
ATOM 1971 C C . GLY A 1 247 ? -31.527 12.446 25.122 1.00 74.00 247 GLY A C 1
ATOM 1972 O O . GLY A 1 247 ? -32.260 11.726 24.452 1.00 74.00 247 GLY A O 1
ATOM 1973 N N . ASN A 1 248 ? -30.822 13.447 24.582 1.00 81.00 248 ASN A N 1
ATOM 1974 C CA . ASN A 1 248 ? -30.975 13.879 23.185 1.00 81.00 248 ASN A CA 1
ATOM 1975 C C . ASN A 1 248 ? -30.688 12.758 22.171 1.00 81.00 248 ASN A C 1
ATOM 1977 O O . ASN A 1 248 ? -31.366 12.649 21.156 1.00 81.00 248 ASN A O 1
ATOM 1981 N N . LEU A 1 249 ? -29.692 11.908 22.442 1.00 84.00 249 LEU A N 1
ATOM 1982 C CA . LEU A 1 249 ? -29.354 10.785 21.566 1.00 84.00 249 LEU A CA 1
ATOM 1983 C C . LEU A 1 249 ? -30.448 9.716 21.588 1.00 84.00 249 LEU A C 1
ATOM 1985 O O . LEU A 1 249 ? -30.776 9.136 20.557 1.00 84.00 249 LEU A O 1
ATOM 1989 N N . LEU A 1 250 ? -31.000 9.440 22.766 1.00 84.44 250 LEU A N 1
ATOM 1990 C CA . LEU A 1 250 ? -32.051 8.446 22.919 1.00 84.44 250 LEU A CA 1
ATOM 1991 C C . LEU A 1 250 ? -33.322 8.868 22.167 1.00 84.44 250 LEU A C 1
ATOM 1993 O O . LEU A 1 250 ? -33.951 8.031 21.520 1.00 84.44 250 LEU A O 1
ATOM 1997 N N . ASP A 1 251 ? -33.640 10.162 22.180 1.00 84.31 251 ASP A N 1
ATOM 1998 C CA . ASP A 1 251 ? -34.749 10.734 21.415 1.00 84.31 251 ASP A CA 1
ATOM 1999 C C . ASP A 1 251 ? -34.475 10.734 19.899 1.00 84.31 251 ASP A C 1
ATOM 2001 O O . ASP A 1 251 ? -35.352 10.345 19.125 1.00 84.31 251 ASP A O 1
ATOM 2005 N N . GLU A 1 252 ? -33.249 11.064 19.461 1.00 86.06 252 GLU A N 1
ATOM 2006 C CA . GLU A 1 252 ? -32.834 10.946 18.050 1.00 86.06 252 GLU A CA 1
ATOM 2007 C C . GLU A 1 252 ? -32.967 9.489 17.549 1.00 86.06 252 GLU A C 1
ATOM 2009 O O . GLU A 1 252 ? -33.484 9.242 16.454 1.00 86.06 252 GLU A O 1
ATOM 2014 N N . LEU A 1 253 ? -32.565 8.501 18.361 1.00 85.88 253 LEU A N 1
ATOM 2015 C CA . LEU A 1 253 ? -32.712 7.077 18.034 1.00 85.88 253 LEU A CA 1
ATOM 2016 C C . LEU A 1 253 ? -34.185 6.653 17.968 1.00 85.88 253 LEU A C 1
ATOM 2018 O O . LEU A 1 253 ? -34.575 5.954 17.030 1.00 85.88 253 LEU A O 1
ATOM 2022 N N . LYS A 1 254 ? -35.024 7.100 18.910 1.00 84.38 254 LYS A N 1
ATOM 2023 C CA . LYS A 1 254 ? -36.474 6.846 18.872 1.00 84.38 254 LYS A CA 1
ATOM 2024 C C . LYS A 1 254 ? -37.114 7.391 17.604 1.00 84.38 254 LYS A C 1
ATOM 2026 O O . LYS A 1 254 ? -37.866 6.674 16.942 1.00 84.38 254 LYS A O 1
ATOM 2031 N N . GLN A 1 255 ? -36.793 8.636 17.254 1.00 86.38 255 GLN A N 1
ATOM 2032 C CA . GLN A 1 255 ? -37.316 9.290 16.060 1.00 86.38 255 GLN A CA 1
ATOM 2033 C C . GLN A 1 255 ? -36.904 8.537 14.790 1.00 86.38 255 GLN A C 1
ATOM 2035 O O . GLN A 1 255 ? -37.731 8.327 13.905 1.00 86.38 255 GLN A O 1
ATOM 2040 N N . TYR A 1 256 ? -35.649 8.086 14.713 1.00 86.06 256 TYR A N 1
ATOM 2041 C CA . TYR A 1 256 ? -35.137 7.334 13.568 1.00 86.06 256 TYR A CA 1
ATOM 2042 C C . TYR A 1 256 ? -35.854 5.986 13.380 1.00 86.06 256 TYR A C 1
ATOM 2044 O O . TYR A 1 256 ? -36.302 5.630 12.280 1.00 86.06 256 TYR A O 1
ATOM 2052 N N . PHE A 1 257 ? -35.999 5.224 14.464 1.00 85.06 257 PHE A N 1
ATOM 2053 C CA . PHE A 1 257 ? -36.637 3.913 14.397 1.00 85.06 257 PHE A CA 1
ATOM 2054 C C . PHE A 1 257 ? -38.166 4.000 14.295 1.00 85.06 257 PHE A C 1
ATOM 2056 O O . PHE A 1 257 ? -38.775 3.088 13.730 1.00 85.06 257 PHE A O 1
ATOM 2063 N N . GLY A 1 258 ? -38.769 5.130 14.676 1.00 76.06 258 GLY A N 1
ATOM 2064 C CA . GLY A 1 258 ? -40.216 5.349 14.645 1.00 76.06 258 GLY A CA 1
ATOM 2065 C C . GLY A 1 258 ? -40.935 4.644 15.794 1.00 76.06 258 GLY A C 1
ATOM 2066 O O . GLY A 1 258 ? -42.053 4.172 15.611 1.00 76.06 258 GLY A O 1
ATOM 2067 N N . ASP A 1 259 ? -40.280 4.516 16.953 1.00 63.84 259 ASP A N 1
ATOM 2068 C CA . ASP A 1 259 ? -40.843 3.823 18.118 1.00 63.84 259 ASP A CA 1
ATOM 2069 C C . ASP A 1 259 ? -41.738 4.787 18.915 1.00 63.84 259 ASP A C 1
ATOM 2071 O O . ASP A 1 259 ? -41.289 5.472 19.832 1.00 63.84 259 ASP A O 1
ATOM 2075 N N . SER A 1 260 ? -43.010 4.878 18.519 1.00 49.25 260 SER A N 1
ATOM 2076 C CA . SER A 1 260 ? -44.046 5.698 19.168 1.00 49.25 260 SER A CA 1
ATOM 2077 C C . SER A 1 260 ? -44.772 4.986 20.323 1.00 49.25 260 SER A C 1
ATOM 2079 O O . SER A 1 260 ? -45.795 5.477 20.780 1.00 49.25 260 SER A O 1
ATOM 2081 N N . ASN A 1 261 ? -44.286 3.825 20.782 1.00 45.53 261 ASN A N 1
ATOM 2082 C CA . ASN A 1 261 ? -44.991 2.956 21.739 1.00 45.53 261 ASN A CA 1
ATOM 2083 C C . ASN A 1 261 ? -44.450 3.004 23.184 1.00 45.53 261 ASN A C 1
ATOM 2085 O O . ASN A 1 261 ? -44.572 2.024 23.914 1.00 45.53 261 ASN A O 1
ATOM 2089 N N . PHE A 1 262 ? -43.879 4.129 23.619 1.00 49.09 262 PHE A N 1
ATOM 2090 C CA . PHE A 1 262 ? -43.517 4.347 25.026 1.00 49.09 262 PHE A CA 1
ATOM 2091 C C . PHE A 1 262 ? -43.869 5.767 25.464 1.00 49.09 262 PHE A C 1
ATOM 2093 O O . PHE A 1 262 ? -42.995 6.639 25.481 1.00 49.09 262 PHE A O 1
ATOM 2100 N N . ASP A 1 263 ? -45.140 5.949 25.815 1.00 41.28 263 ASP A N 1
ATOM 2101 C CA . ASP A 1 263 ? -45.556 6.892 26.859 1.00 41.28 263 ASP A CA 1
ATOM 2102 C C . ASP A 1 263 ? -45.562 6.168 28.215 1.00 41.28 263 ASP A C 1
ATOM 2104 O O . ASP A 1 263 ? -46.056 5.015 28.265 1.00 41.28 263 ASP A O 1
#

pLDDT: mean 77.98, std 13.58, range [39.62, 96.44]

Sequence (263 aa):
MEDQKATKPNDCVKDVLHIKTVYRLHLVYIVIICGIIMICTLCVIPRCVSNEAFQNFSFASTIVSIVLAVVSIVYSLWSGQKSNNQYTGIANIERKIDEQLQGFSHIEQSISEKLNPIKNRFDQLTEDQTKTRSEIQELKSLLGDSHISSSLGDKYNLSNYPTFANIALYALCMSKLTNKEIPTKVLEKSIGNYWIGFMVAMSRQHPEKLQYSPQGDSVIITVYDTTFFPEKEKIFYELKKSSDSFGNLLDELKQYFGDSNFD

Radius of gyration: 43.88 Å; chains: 1; bounding box: 91×43×126 Å